Protein AF-A0A532UHA4-F1 (afdb_monomer_lite)

Foldseek 3Di:
DDPVVVVVVVVVVVVVVVPDPDDPVVVVVVVVVVVVVVVVVVVVVVVVVVVVVVVVVPDPPPDPDDDDDDDDDDDDDDDDDDDDDDDDDDDDDDPDDDDDDDDDDDDDDDDDPVVVVVVVVVVVVVVVVVVVVVVVVVVVVVVVVVVVVVVVVVVVVVVVVVVVVVVVVVVVVVVVVVVVVVVVVVVVVVVVVVVVVVVVVVVVVVVVVVVVVVVVVVVVVVVVVVVVVVVVVVVVVVVVPDPPDPPVVVVQWDQDPNFIWGQQPVPRDTDGQVQFDQDPPDPVRTDSHGPVSVVVVVVVVVVVVVVVVD

pLDDT: mean 82.63, std 20.25, range [31.81, 98.69]

Radius of gyration: 74.71 Å; chains: 1; bounding box: 171×64×186 Å

Sequence (310 aa):
MTFGGVMEKVKAILFLLYERPWERWELLTIAAGLFVFLMLLVARRRRKARVRTVYAGHVPEMTTVIGTKLAGPNQSGKRVKKPRKGSPAHARKAQKNRRKWSTAAEQPEGSDDPVGQLQCEIIERDQTKARLEREVAELKVAGEEVRQESSQSKQVEERLKVQGAETTAGKEQLQHELVESKQTEKNLKRKVGELAVANEQLRQEITEIRQAGERFKLKVGELTVANEQLLQKADERRKAGPSGRDTRYEDYYRVADGVEQKLCRKCDEWKVRSEFHKNASCKDGLATWCKLCKTKAARKSRQRRTAAKD

Secondary structure (DSSP, 8-state):
--HHHHHHHHHHHHHHHHSS---HHHHHHHHHHHHHHHHHHHHHHHHHHHHHHHHHT----------------------PPPPP--------------------------S--HHHHHHHHHHHHHHHHHHHHHHHHHHHHHHHHHHHHHHHHHHHHHHHHHHHHHHHHHHHHHHHHHHHHHHHHHHHHHHHHHHHHHHHHHHHHHHHHHHHHHHHHHHHHHHHHHHHHHHHHHHHHHHT-S-SSSGGGGGGEEEETTEEEEEETTTTEEEEGGGEEE-TTSTTSEEEEEHHHHHHHHHHHHHHHHTTT-

Structure (mmCIF, N/CA/C/O backbone):
data_AF-A0A532UHA4-F1
#
_entry.id   AF-A0A532UHA4-F1
#
loop_
_atom_site.group_PDB
_atom_site.id
_atom_site.type_symbol
_atom_site.label_atom_id
_atom_site.label_alt_id
_atom_site.label_comp_id
_atom_site.label_asym_id
_atom_site.label_entity_id
_atom_site.label_seq_id
_atom_site.pdbx_PDB_ins_code
_atom_site.Cartn_x
_atom_site.Cartn_y
_atom_site.Cartn_z
_atom_site.occupancy
_atom_site.B_iso_or_equiv
_atom_site.auth_seq_id
_atom_site.auth_comp_id
_atom_site.auth_asym_id
_atom_site.auth_atom_id
_atom_site.pdbx_PDB_model_num
ATOM 1 N N . MET A 1 1 ? -51.142 -2.628 1.463 1.00 53.28 1 MET A N 1
ATOM 2 C CA . MET A 1 1 ? -49.781 -2.759 0.889 1.00 53.28 1 MET A CA 1
ATOM 3 C C . MET A 1 1 ? -49.005 -3.739 1.746 1.00 53.28 1 MET A C 1
ATOM 5 O O . MET A 1 1 ? -48.843 -3.483 2.931 1.00 53.28 1 MET A O 1
ATOM 9 N N . THR A 1 2 ? -48.618 -4.887 1.198 1.00 81.00 2 THR A N 1
ATOM 10 C CA . THR A 1 2 ? -47.895 -5.918 1.952 1.00 81.00 2 THR A CA 1
ATOM 11 C C . THR A 1 2 ? -46.427 -5.519 2.100 1.00 81.00 2 THR A C 1
ATOM 13 O O . THR A 1 2 ? -45.817 -4.997 1.167 1.00 81.00 2 THR A O 1
ATOM 16 N N . PHE A 1 3 ? -45.854 -5.759 3.280 1.00 77.81 3 PHE A N 1
ATOM 17 C CA . PHE A 1 3 ? -44.456 -5.449 3.604 1.00 77.81 3 PHE A CA 1
ATOM 18 C C . PHE A 1 3 ? -43.471 -6.055 2.583 1.00 77.81 3 PHE A C 1
ATOM 20 O O . PHE A 1 3 ? -42.488 -5.419 2.206 1.00 77.81 3 PHE A O 1
ATOM 27 N N . GLY A 1 4 ? -43.803 -7.234 2.042 1.00 84.75 4 GLY A N 1
ATOM 28 C CA . GLY A 1 4 ? -43.039 -7.887 0.977 1.00 84.75 4 GLY A CA 1
ATOM 29 C C . GLY A 1 4 ? -42.933 -7.061 -0.311 1.00 84.75 4 GLY A C 1
ATOM 30 O O . GLY A 1 4 ? -41.850 -6.958 -0.876 1.00 84.75 4 GLY A O 1
ATOM 31 N N . GLY A 1 5 ? -44.007 -6.385 -0.735 1.00 89.00 5 GLY A N 1
ATOM 32 C CA . GLY A 1 5 ? -43.984 -5.554 -1.946 1.00 89.00 5 GLY A CA 1
ATOM 33 C C . GLY A 1 5 ? -43.146 -4.279 -1.800 1.00 89.00 5 GLY A C 1
ATOM 34 O O . GLY A 1 5 ? -42.622 -3.764 -2.786 1.00 89.00 5 GLY A O 1
ATOM 35 N N . VAL A 1 6 ? -42.989 -3.775 -0.573 1.00 85.12 6 VAL A N 1
ATOM 36 C CA . VAL A 1 6 ? -42.114 -2.628 -0.284 1.00 85.12 6 VAL A CA 1
ATOM 37 C C . VAL A 1 6 ? -40.650 -3.067 -0.286 1.00 85.12 6 VAL A C 1
ATOM 39 O O . VAL A 1 6 ? -39.819 -2.401 -0.897 1.00 85.12 6 VAL A O 1
ATOM 42 N N . MET A 1 7 ? -40.338 -4.216 0.319 1.00 85.19 7 MET A N 1
ATOM 43 C CA . MET A 1 7 ? -38.974 -4.754 0.361 1.00 85.19 7 MET A CA 1
ATOM 44 C C . MET A 1 7 ? -38.435 -5.121 -1.026 1.00 85.19 7 MET A C 1
ATOM 46 O O . MET A 1 7 ? -37.271 -4.850 -1.307 1.00 85.19 7 MET A O 1
ATOM 50 N N . GLU A 1 8 ? -39.269 -5.660 -1.917 1.00 88.81 8 GLU A N 1
ATOM 51 C CA . GLU A 1 8 ? -38.863 -5.960 -3.300 1.00 88.81 8 GLU A CA 1
ATOM 52 C C . GLU A 1 8 ? -38.548 -4.690 -4.105 1.00 88.81 8 GLU A C 1
ATOM 54 O O . GLU A 1 8 ? -37.539 -4.627 -4.806 1.00 88.81 8 GLU A O 1
ATOM 59 N N . LYS A 1 9 ? -39.326 -3.614 -3.926 1.00 90.12 9 LYS A N 1
ATOM 60 C CA . LYS A 1 9 ? -39.016 -2.313 -4.546 1.00 90.12 9 LYS A CA 1
ATOM 61 C C . LYS A 1 9 ? -37.730 -1.699 -3.993 1.00 90.12 9 LYS A C 1
ATOM 63 O O . LYS A 1 9 ? -36.957 -1.119 -4.750 1.00 90.12 9 LYS A O 1
ATOM 68 N N . VAL A 1 10 ? -37.475 -1.848 -2.693 1.00 88.94 10 VAL A N 1
ATOM 69 C CA . VAL A 1 10 ? -36.237 -1.370 -2.059 1.00 88.94 10 VAL A CA 1
ATOM 70 C C . VAL A 1 10 ? -35.022 -2.149 -2.567 1.00 88.94 10 VAL A C 1
ATOM 72 O O . VAL A 1 10 ? -34.007 -1.531 -2.880 1.00 88.94 10 VAL A O 1
ATOM 75 N N . LYS A 1 11 ? -35.126 -3.475 -2.728 1.00 90.31 11 LYS A N 1
ATOM 76 C CA . LYS A 1 11 ? -34.063 -4.290 -3.338 1.00 90.31 11 LYS A CA 1
ATOM 77 C C . LYS A 1 11 ? -33.784 -3.883 -4.783 1.00 90.31 11 LYS A C 1
ATOM 79 O O . LYS A 1 11 ? -32.621 -3.731 -5.136 1.00 90.31 11 LYS A O 1
ATOM 84 N N . ALA A 1 12 ? -34.821 -3.658 -5.592 1.00 89.00 12 ALA A N 1
ATOM 85 C CA . ALA A 1 12 ? -34.658 -3.227 -6.982 1.00 89.00 12 ALA A CA 1
ATOM 86 C C . ALA A 1 12 ? -33.936 -1.870 -7.088 1.00 89.00 12 ALA A C 1
ATOM 88 O O . ALA A 1 12 ? -33.043 -1.700 -7.914 1.00 89.00 12 ALA A O 1
ATOM 89 N N . ILE A 1 13 ? -34.267 -0.922 -6.206 1.00 85.00 13 ILE A N 1
ATOM 90 C CA . ILE A 1 13 ? -33.599 0.386 -6.145 1.00 85.00 13 ILE A CA 1
ATOM 91 C C . ILE A 1 13 ? -32.148 0.246 -5.660 1.00 85.00 13 ILE A C 1
ATOM 93 O O . ILE A 1 13 ? -31.256 0.876 -6.221 1.00 85.00 13 ILE A O 1
ATOM 97 N N . LEU A 1 14 ? -31.889 -0.596 -4.655 1.00 83.75 14 LEU A N 1
ATOM 98 C CA . LEU A 1 14 ? -30.533 -0.870 -4.165 1.00 83.75 14 LEU A CA 1
ATOM 99 C C . LEU A 1 14 ? -29.655 -1.539 -5.227 1.00 83.75 14 LEU A C 1
ATOM 101 O O . LEU A 1 14 ? -28.482 -1.199 -5.335 1.00 83.75 14 LEU A O 1
ATOM 105 N N . PHE A 1 15 ? -30.220 -2.446 -6.024 1.00 87.25 15 PHE A N 1
ATOM 106 C CA . PHE A 1 15 ? -29.506 -3.109 -7.112 1.00 87.25 15 PHE A CA 1
ATOM 107 C C . PHE A 1 15 ? -29.108 -2.110 -8.210 1.00 87.25 15 PHE A C 1
ATOM 109 O O . PHE A 1 15 ? -27.947 -2.062 -8.608 1.00 87.25 15 PHE A O 1
ATOM 116 N N . LEU A 1 16 ? -30.026 -1.217 -8.604 1.00 79.50 16 LEU A N 1
ATOM 117 C CA . LEU A 1 16 ? -29.742 -0.132 -9.555 1.00 79.50 16 LEU A CA 1
ATOM 118 C C . LEU A 1 16 ? -28.700 0.874 -9.038 1.00 79.50 16 LEU A C 1
ATOM 120 O O . LEU A 1 16 ? -27.954 1.455 -9.823 1.00 79.50 16 LEU A O 1
ATOM 124 N N . LEU A 1 17 ? -28.635 1.086 -7.721 1.00 75.88 17 LEU A N 1
ATOM 125 C CA . LEU A 1 17 ? -27.616 1.930 -7.092 1.00 75.88 17 LEU A CA 1
ATOM 126 C C . LEU A 1 17 ? -26.246 1.239 -7.006 1.00 75.88 17 LEU A C 1
ATOM 128 O O . LEU A 1 17 ? -25.241 1.934 -6.887 1.00 75.88 17 LEU A O 1
ATOM 132 N N . TYR A 1 18 ? -26.182 -0.094 -7.057 1.00 78.31 18 TYR A N 1
ATOM 133 C CA . TYR A 1 18 ? -24.935 -0.845 -6.887 1.00 78.31 18 TYR A CA 1
ATOM 134 C C . TYR A 1 18 ? -24.138 -1.004 -8.190 1.00 78.31 18 TYR A C 1
ATOM 136 O O . TYR A 1 18 ? -22.915 -0.912 -8.163 1.00 78.31 18 TYR A O 1
ATOM 144 N N . GLU A 1 19 ? -24.802 -1.183 -9.337 1.00 77.62 19 GLU A N 1
ATOM 145 C CA . GLU A 1 19 ? -24.113 -1.350 -10.633 1.00 77.62 19 GLU A CA 1
ATOM 146 C C . GLU A 1 19 ? -23.629 -0.040 -11.270 1.00 77.62 19 GLU A C 1
ATOM 148 O O . GLU A 1 19 ? -22.892 -0.057 -12.258 1.00 77.62 19 GLU A O 1
ATOM 153 N N . ARG A 1 20 ? -24.009 1.117 -10.721 1.00 77.50 20 ARG A N 1
ATOM 154 C CA . ARG A 1 20 ? -23.587 2.403 -11.274 1.00 77.50 20 ARG A CA 1
ATOM 155 C C . ARG A 1 20 ? -22.154 2.728 -10.825 1.00 77.50 20 ARG A C 1
ATOM 157 O O . ARG A 1 20 ? -21.899 2.753 -9.622 1.00 77.50 20 ARG A O 1
ATOM 164 N N . PRO A 1 21 ? -21.208 3.010 -11.739 1.00 75.44 21 PRO A N 1
ATOM 165 C CA . PRO A 1 21 ? -19.877 3.469 -11.361 1.00 75.44 21 PRO A CA 1
ATOM 166 C C . PRO A 1 21 ? -19.983 4.889 -10.792 1.00 75.44 21 PRO A C 1
ATOM 168 O O . PRO A 1 21 ? -20.111 5.859 -11.534 1.00 75.44 21 PRO A O 1
ATOM 171 N N . TRP A 1 22 ? -19.977 4.997 -9.464 1.00 77.31 22 TRP A N 1
ATOM 172 C CA . TRP A 1 22 ? -20.040 6.275 -8.760 1.00 77.31 22 TRP A CA 1
ATOM 173 C C . TRP A 1 22 ? -18.736 7.046 -8.949 1.00 77.31 22 TRP A C 1
ATOM 175 O O . TRP A 1 22 ? -17.658 6.573 -8.570 1.00 77.31 22 TRP A O 1
ATOM 185 N N . GLU A 1 23 ? -18.820 8.261 -9.484 1.00 85.00 23 GLU A N 1
ATOM 186 C CA . GLU A 1 23 ? -17.677 9.165 -9.445 1.00 85.00 23 GLU A CA 1
ATOM 187 C C . GLU A 1 23 ? -17.397 9.599 -7.998 1.00 85.00 23 GLU A C 1
ATOM 189 O O . GLU A 1 23 ? -18.303 9.739 -7.172 1.00 85.00 23 GLU A O 1
ATOM 194 N N . ARG A 1 24 ? -16.120 9.839 -7.668 1.00 82.94 24 ARG A N 1
ATOM 195 C CA . ARG A 1 24 ? -15.672 10.149 -6.292 1.00 82.94 24 ARG A CA 1
ATOM 196 C C . ARG A 1 24 ? -16.448 11.302 -5.638 1.00 82.94 24 ARG A C 1
ATOM 198 O O . ARG A 1 24 ? -16.613 11.307 -4.420 1.00 82.94 24 ARG A O 1
ATOM 205 N N . TRP A 1 25 ? -16.933 12.258 -6.428 1.00 85.50 25 TRP A N 1
ATOM 206 C CA . TRP A 1 25 ? -17.710 13.399 -5.945 1.00 85.50 25 TRP A CA 1
ATOM 207 C C . TRP A 1 25 ? -19.126 13.018 -5.503 1.00 85.50 25 TRP A C 1
ATOM 209 O O . TRP A 1 25 ? -19.609 13.548 -4.506 1.00 85.50 25 TRP A O 1
ATOM 219 N N . GLU A 1 26 ? -19.774 12.055 -6.159 1.00 87.88 26 GLU A N 1
ATOM 220 C CA . GLU A 1 26 ? -21.125 11.624 -5.787 1.00 87.88 26 GLU A CA 1
ATOM 221 C C . GLU A 1 26 ? -21.124 10.925 -4.418 1.00 87.88 26 GLU A C 1
ATOM 223 O O . GLU A 1 26 ? -21.962 11.225 -3.564 1.00 87.88 26 GLU A O 1
ATOM 228 N N . LEU A 1 27 ? -20.110 10.098 -4.134 1.00 86.44 27 LEU A N 1
ATOM 229 C CA . LEU A 1 27 ? -19.921 9.501 -2.804 1.00 86.44 27 LEU A CA 1
ATOM 230 C C . LEU A 1 27 ? -19.716 10.563 -1.717 1.00 86.44 27 LEU A C 1
ATOM 232 O O . LEU A 1 27 ? -20.267 10.439 -0.621 1.00 86.44 27 LEU A O 1
ATOM 236 N N . LEU A 1 28 ? -18.975 11.633 -2.023 1.00 89.00 28 LEU A N 1
ATOM 237 C CA . LEU A 1 28 ? -18.797 12.759 -1.104 1.00 89.00 28 LEU A CA 1
ATOM 238 C C . LEU A 1 28 ? -20.121 13.489 -0.841 1.00 89.00 28 LEU A C 1
ATOM 240 O O . LEU A 1 28 ? -20.392 13.840 0.308 1.00 89.00 28 LEU A O 1
ATOM 244 N N . THR A 1 29 ? -20.979 13.665 -1.853 1.00 93.12 29 THR A N 1
ATOM 245 C CA . THR A 1 29 ? -22.298 14.296 -1.660 1.00 93.12 29 THR A CA 1
ATOM 246 C C . THR A 1 29 ? -23.238 13.447 -0.805 1.00 93.12 29 THR A C 1
ATOM 248 O O . THR A 1 29 ? -23.898 13.980 0.090 1.00 93.12 29 THR A O 1
ATOM 251 N N . ILE A 1 30 ? -23.248 12.125 -1.001 1.00 89.69 30 ILE A N 1
ATOM 252 C CA . ILE A 1 30 ? -24.050 11.202 -0.187 1.00 89.69 30 ILE A CA 1
ATOM 253 C C . ILE A 1 30 ? -23.549 11.198 1.258 1.00 89.69 30 ILE A C 1
ATOM 255 O O . ILE A 1 30 ? -24.345 11.328 2.191 1.00 89.69 30 ILE A O 1
ATOM 259 N N . ALA A 1 31 ? -22.232 11.109 1.460 1.00 94.06 31 ALA A N 1
ATOM 260 C CA . ALA A 1 31 ? -21.632 11.145 2.789 1.00 94.06 31 ALA A CA 1
ATOM 261 C C . ALA A 1 31 ? -21.931 12.467 3.517 1.00 94.06 31 ALA A C 1
ATOM 263 O O . ALA A 1 31 ? -22.320 12.452 4.687 1.00 94.06 31 ALA A O 1
ATOM 264 N N . ALA A 1 32 ? -21.829 13.605 2.821 1.00 95.56 32 ALA A N 1
ATOM 265 C CA . ALA A 1 32 ? -22.182 14.913 3.366 1.00 95.56 32 ALA A CA 1
ATOM 266 C C . ALA A 1 32 ? -23.672 14.992 3.743 1.00 95.56 32 ALA A C 1
ATOM 268 O O . ALA A 1 32 ? -24.008 15.452 4.837 1.00 95.56 32 ALA A O 1
ATOM 269 N N . GLY A 1 33 ? -24.566 14.482 2.891 1.00 95.81 33 GLY A N 1
ATOM 270 C CA . GLY A 1 33 ? -26.002 14.414 3.170 1.00 95.81 33 GLY A CA 1
ATOM 271 C C . GLY A 1 33 ? -26.329 13.574 4.409 1.00 95.81 33 GLY A C 1
ATOM 272 O O . GLY A 1 33 ? -27.074 14.022 5.286 1.00 95.81 33 GLY A O 1
ATOM 273 N N . LEU A 1 34 ? -25.721 12.390 4.537 1.00 95.69 34 LEU A N 1
ATOM 274 C CA . LEU A 1 34 ? -25.871 11.527 5.715 1.00 95.69 34 LEU A CA 1
ATOM 275 C C . LEU A 1 34 ? -25.339 12.197 6.987 1.00 95.69 34 LEU A C 1
ATOM 277 O O . LEU A 1 34 ? -25.978 12.115 8.038 1.00 95.69 34 LEU A O 1
ATOM 281 N N . PHE A 1 35 ? -24.211 12.903 6.900 1.00 96.44 35 PHE A N 1
ATOM 282 C CA . PHE A 1 35 ? -23.645 13.637 8.029 1.00 96.44 35 PHE A CA 1
ATOM 283 C C . PHE A 1 35 ? -24.577 14.758 8.510 1.00 96.44 35 PHE A C 1
ATOM 285 O O . PHE A 1 35 ? -24.866 14.857 9.706 1.00 96.44 35 PHE A O 1
ATOM 292 N N . VAL A 1 36 ? -25.122 15.560 7.588 1.00 96.81 36 VAL A N 1
ATOM 293 C CA . VAL A 1 36 ? -26.110 16.604 7.910 1.00 96.81 36 VAL A CA 1
ATOM 294 C C . VAL A 1 36 ? -27.365 15.990 8.534 1.00 96.81 36 VAL A C 1
ATOM 296 O O . VAL A 1 36 ? -27.863 16.489 9.546 1.00 96.81 36 VAL A O 1
ATOM 299 N N . PHE A 1 37 ? -27.853 14.871 7.996 1.00 96.25 37 PHE A N 1
ATOM 300 C CA . PHE A 1 37 ? -29.008 14.164 8.547 1.00 96.25 37 PHE A CA 1
ATOM 301 C C . PHE A 1 37 ? -28.761 13.664 9.980 1.00 96.25 37 PHE A C 1
ATOM 303 O O . PHE A 1 37 ? -29.594 13.877 10.865 1.00 96.25 37 PHE A O 1
ATOM 310 N N . LEU A 1 38 ? -27.597 13.066 10.250 1.00 96.56 38 LEU A N 1
ATOM 311 C CA . LEU A 1 38 ? -27.201 12.647 11.597 1.00 96.56 38 LEU A CA 1
ATOM 312 C C . LEU A 1 38 ? -27.106 13.838 12.557 1.00 96.56 38 LEU A C 1
ATOM 314 O O . LEU A 1 38 ? -27.620 13.765 13.676 1.00 96.56 38 LEU A O 1
ATOM 318 N N . MET A 1 39 ? -26.531 14.959 12.116 1.00 95.25 39 MET A N 1
ATOM 319 C CA . MET A 1 39 ? -26.471 16.192 12.907 1.00 95.25 39 MET A CA 1
ATOM 320 C C . MET A 1 39 ? -27.872 16.720 13.244 1.00 95.25 39 MET A C 1
ATOM 322 O O . MET A 1 39 ? -28.126 17.103 14.390 1.00 95.25 39 MET A O 1
ATOM 326 N N . LEU A 1 40 ? -28.821 16.658 12.305 1.00 96.25 40 LEU A N 1
ATOM 327 C CA . LEU A 1 40 ? -30.224 17.003 12.553 1.00 96.25 40 LEU A CA 1
ATOM 328 C C . LEU A 1 40 ? -30.898 16.043 13.542 1.00 96.25 40 LEU A C 1
ATOM 330 O O . LEU A 1 40 ? -31.665 16.492 14.399 1.00 96.25 40 LEU A O 1
ATOM 334 N N . LEU A 1 41 ? -30.611 14.739 13.479 1.00 95.38 41 LEU A N 1
ATOM 335 C CA . LEU A 1 41 ? -31.120 13.764 14.449 1.00 95.38 41 LEU A CA 1
ATOM 336 C C . LEU A 1 41 ? -30.569 14.018 15.854 1.00 95.38 41 LEU A C 1
ATOM 338 O O . LEU A 1 41 ? -31.335 14.004 16.820 1.00 95.38 41 LEU A O 1
ATOM 342 N N . VAL A 1 42 ? -29.272 14.303 15.982 1.00 94.44 42 VAL A N 1
ATOM 343 C CA . VAL A 1 42 ? -28.646 14.667 17.261 1.00 94.44 42 VAL A CA 1
ATOM 344 C C . VAL A 1 42 ? -29.237 15.972 17.790 1.00 94.44 42 VAL A C 1
ATOM 346 O O . VAL A 1 42 ? -29.622 16.035 18.958 1.00 94.44 42 VAL A O 1
ATOM 349 N N . ALA A 1 43 ? -29.397 16.992 16.945 1.00 92.75 43 ALA A N 1
ATOM 350 C CA . ALA A 1 43 ? -30.036 18.250 17.321 1.00 92.75 43 ALA A CA 1
ATOM 351 C C . ALA A 1 43 ? -31.491 18.038 17.772 1.00 92.75 43 ALA A C 1
ATOM 353 O O . ALA A 1 43 ? -31.900 18.577 18.801 1.00 92.75 43 ALA A O 1
ATOM 354 N N . ARG A 1 44 ? -32.268 17.200 17.071 1.00 91.38 44 ARG A N 1
ATOM 355 C CA . ARG A 1 44 ? -33.636 16.823 17.467 1.00 91.38 44 ARG A CA 1
ATOM 356 C C . ARG A 1 44 ? -33.667 16.070 18.796 1.00 91.38 44 ARG A C 1
ATOM 358 O O . ARG A 1 44 ? -34.509 16.381 19.637 1.00 91.38 44 ARG A O 1
ATOM 365 N N . ARG A 1 45 ? -32.747 15.126 19.023 1.00 90.38 45 ARG A N 1
ATOM 366 C CA . ARG A 1 45 ? -32.619 14.412 20.307 1.00 90.38 45 ARG A CA 1
ATOM 367 C C . ARG A 1 45 ? -32.267 15.374 21.441 1.00 90.38 45 ARG A C 1
ATOM 369 O O . ARG A 1 45 ? -32.913 15.332 22.484 1.00 90.38 45 ARG A O 1
ATOM 376 N N . ARG A 1 46 ? -31.328 16.297 21.214 1.00 88.75 46 ARG A N 1
ATOM 377 C CA . ARG A 1 46 ? -30.957 17.346 22.179 1.00 88.75 46 ARG A CA 1
ATOM 378 C C . ARG A 1 46 ? -32.123 18.289 22.484 1.00 88.75 46 ARG A C 1
ATOM 380 O O . ARG A 1 46 ? -32.341 18.605 23.648 1.00 88.75 46 ARG A O 1
ATOM 387 N N . ARG A 1 47 ? -32.911 18.694 21.478 1.00 86.75 47 ARG A N 1
ATOM 388 C CA . ARG A 1 47 ? -34.132 19.495 21.687 1.00 86.75 47 ARG A CA 1
ATOM 389 C C . ARG A 1 47 ? -35.165 18.736 22.525 1.00 86.75 47 ARG A C 1
ATOM 391 O O . ARG A 1 47 ? -35.666 19.298 23.489 1.00 86.75 47 ARG A O 1
ATOM 398 N N . LYS A 1 48 ? -35.421 17.452 22.238 1.00 80.88 48 LYS A N 1
ATOM 399 C CA . LYS A 1 48 ? -36.330 16.621 23.054 1.00 80.88 48 LYS A CA 1
ATOM 400 C C . LYS A 1 48 ? -35.842 16.449 24.499 1.00 80.88 48 LYS A C 1
ATOM 402 O O . LYS A 1 48 ? -36.661 16.472 25.410 1.00 80.88 48 LYS A O 1
ATOM 407 N N . ALA A 1 49 ? -34.533 16.309 24.716 1.00 78.19 49 ALA A N 1
ATOM 408 C CA . ALA A 1 49 ? -33.959 16.232 26.059 1.00 78.19 49 ALA A CA 1
ATOM 409 C C . ALA A 1 49 ? -34.142 17.548 26.834 1.00 78.19 49 ALA A C 1
ATOM 411 O O . ALA A 1 49 ? -34.628 17.512 27.956 1.00 78.19 49 ALA A O 1
ATOM 412 N N . ARG A 1 50 ? -33.862 18.703 26.209 1.00 73.75 50 ARG A N 1
ATOM 413 C CA . ARG A 1 50 ? -34.083 20.021 26.833 1.00 73.75 50 ARG A CA 1
ATOM 414 C C . ARG A 1 50 ? -35.547 20.270 27.181 1.00 73.75 50 ARG A C 1
ATOM 416 O O . ARG A 1 50 ? -35.827 20.783 28.253 1.00 73.75 50 ARG A O 1
ATOM 423 N N . VAL A 1 51 ? -36.476 19.866 26.314 1.00 73.06 51 VAL A N 1
ATOM 424 C CA . VAL A 1 51 ? -37.915 19.955 26.603 1.00 73.06 51 VAL A CA 1
ATOM 425 C C . VAL A 1 51 ? -38.268 19.120 27.839 1.00 73.06 51 VAL A C 1
ATOM 427 O O . VAL A 1 51 ? -38.939 19.622 28.732 1.00 73.06 51 VAL A O 1
ATOM 430 N N . ARG A 1 52 ? -37.743 17.894 27.970 1.00 68.25 52 ARG A N 1
ATOM 431 C CA . ARG A 1 52 ? -37.951 17.076 29.181 1.00 68.25 52 ARG A CA 1
ATOM 432 C C . ARG A 1 52 ? -37.363 17.711 30.444 1.00 68.25 52 ARG A C 1
ATOM 434 O O . ARG A 1 52 ? -37.980 17.604 31.494 1.00 68.25 52 ARG A O 1
ATOM 441 N N . THR A 1 53 ? -36.225 18.398 30.352 1.00 66.62 53 THR A N 1
ATOM 442 C CA . THR A 1 53 ? -35.635 19.116 31.496 1.00 66.62 53 THR A CA 1
ATOM 443 C C . THR A 1 53 ? -36.474 20.326 31.916 1.00 66.62 53 THR A C 1
ATOM 445 O O . THR A 1 53 ? -36.615 20.575 33.106 1.00 66.62 53 THR A O 1
ATOM 448 N N . VAL A 1 54 ? -37.079 21.044 30.964 1.00 66.50 54 VAL A N 1
ATOM 449 C CA . VAL A 1 54 ? -37.940 22.205 31.258 1.00 66.50 54 VAL A CA 1
ATOM 450 C C . VAL A 1 54 ? -39.277 21.779 31.882 1.00 66.50 54 VAL A C 1
ATOM 452 O O . VAL A 1 54 ? -39.747 22.442 32.798 1.00 66.50 54 VAL A O 1
ATOM 455 N N . TYR A 1 55 ? -39.852 20.640 31.480 1.00 56.97 55 TYR A N 1
ATOM 456 C CA . TYR A 1 55 ? -41.075 20.109 32.109 1.00 56.97 55 TYR A CA 1
ATOM 457 C C . TYR A 1 55 ? -40.834 19.378 33.445 1.00 56.97 55 TYR A C 1
ATOM 459 O O . TYR A 1 55 ? -41.767 19.234 34.226 1.00 56.97 55 TYR A O 1
ATOM 467 N N . ALA A 1 56 ? -39.602 18.953 33.749 1.00 56.84 56 ALA A N 1
ATOM 468 C CA . ALA A 1 56 ? -39.253 18.373 35.053 1.00 56.84 56 ALA A CA 1
ATOM 469 C C . ALA A 1 56 ? -39.051 19.429 36.161 1.00 56.84 56 ALA A C 1
ATOM 471 O O . ALA A 1 56 ? -39.055 19.085 37.337 1.00 56.84 56 ALA A O 1
ATOM 472 N N . GLY A 1 57 ? -38.901 20.710 35.801 1.00 54.75 57 GLY A N 1
ATOM 473 C CA . GLY A 1 57 ? -38.729 21.826 36.742 1.00 54.75 57 GLY A CA 1
ATOM 474 C C . GLY A 1 57 ? -40.031 22.447 37.265 1.00 54.75 57 GLY A C 1
ATOM 475 O O . GLY A 1 57 ? -39.987 23.518 37.862 1.00 54.75 57 GLY A O 1
ATOM 476 N N . HIS A 1 58 ? -41.188 21.830 37.010 1.00 53.25 58 HIS A N 1
ATOM 477 C CA . HIS A 1 58 ? -42.505 22.291 37.478 1.00 53.25 58 HIS A CA 1
ATOM 478 C C . HIS A 1 58 ? -43.277 21.176 38.200 1.00 53.25 58 HIS A C 1
ATOM 480 O O . HIS A 1 58 ? -44.481 21.016 38.021 1.00 53.25 58 HIS A O 1
ATOM 486 N N . VAL A 1 59 ? -42.588 20.397 39.036 1.00 49.22 59 VAL A N 1
ATOM 487 C CA . VAL A 1 59 ? -43.260 19.647 40.104 1.00 49.22 59 VAL A CA 1
ATOM 488 C C . VAL A 1 59 ? -43.232 20.546 41.342 1.00 49.22 59 VAL A C 1
ATOM 490 O O . VAL A 1 59 ? -42.143 20.789 41.861 1.00 49.22 59 VAL A O 1
ATOM 493 N N . PRO A 1 60 ? -44.375 21.100 41.790 1.00 49.78 60 PRO A N 1
ATOM 494 C CA . PRO A 1 60 ? -44.428 21.855 43.033 1.00 49.78 60 PRO A CA 1
ATOM 495 C C . PRO A 1 60 ? -44.022 20.925 44.175 1.00 49.78 60 PRO A C 1
ATOM 497 O O . PRO A 1 60 ? -44.567 19.827 44.296 1.00 49.78 60 PRO A O 1
ATOM 500 N N . GLU A 1 61 ? -43.066 21.359 44.993 1.00 48.62 61 GLU A N 1
ATOM 501 C CA . GLU A 1 61 ? -42.733 20.728 46.268 1.00 48.62 61 GLU A CA 1
ATOM 502 C C . GLU A 1 61 ? -43.997 20.659 47.138 1.00 48.62 61 GLU A C 1
ATOM 504 O O . GLU A 1 61 ? -44.341 21.602 47.848 1.00 48.62 61 GLU A O 1
ATOM 509 N N . MET A 1 62 ? -44.714 19.535 47.087 1.00 43.03 62 MET A N 1
ATOM 510 C CA . MET A 1 62 ? -45.637 19.178 48.154 1.00 43.03 62 MET A CA 1
ATOM 511 C C . MET A 1 62 ? -44.813 18.625 49.308 1.00 43.03 62 MET A C 1
ATOM 513 O O . MET A 1 62 ? -44.377 17.474 49.320 1.00 43.03 62 MET A O 1
ATOM 517 N N . THR A 1 63 ? -44.594 19.510 50.271 1.00 47.44 63 THR A N 1
ATOM 518 C CA . THR A 1 63 ? -44.092 19.240 51.610 1.00 47.44 63 THR A CA 1
ATOM 519 C C . THR A 1 63 ? -44.898 18.120 52.262 1.00 47.44 63 THR A C 1
ATOM 521 O O . THR A 1 63 ? -45.983 18.323 52.803 1.00 47.44 63 THR A O 1
ATOM 524 N N . THR A 1 64 ? -44.349 16.908 52.256 1.00 44.78 64 THR A N 1
ATOM 525 C CA . THR A 1 64 ? -44.834 15.840 53.130 1.00 44.78 64 THR A CA 1
ATOM 526 C C . THR A 1 64 ? -44.229 16.059 54.512 1.00 44.78 64 THR A C 1
ATOM 528 O O . THR A 1 64 ? -43.139 15.604 54.850 1.00 44.78 64 THR A O 1
ATOM 531 N N . VAL A 1 65 ? -44.955 16.852 55.294 1.00 53.22 65 VAL A N 1
ATOM 532 C CA . VAL A 1 65 ? -44.935 16.837 56.755 1.00 53.22 65 VAL A CA 1
ATOM 533 C C . VAL A 1 65 ? -45.310 15.424 57.210 1.00 53.22 65 VAL A C 1
ATOM 535 O O . VAL A 1 65 ? -46.361 14.948 56.809 1.00 53.22 65 VAL A O 1
ATOM 538 N N . ILE A 1 66 ? -44.430 14.783 57.986 1.00 43.34 66 ILE A N 1
ATOM 539 C CA . ILE A 1 66 ? -44.578 13.678 58.969 1.00 43.34 66 ILE A CA 1
ATOM 540 C C . ILE A 1 66 ? -43.127 13.167 59.113 1.00 43.34 66 ILE A C 1
ATOM 542 O O . ILE A 1 66 ? -42.598 12.512 58.229 1.00 43.34 66 ILE A O 1
ATOM 546 N N . GLY A 1 67 ? -42.316 13.606 60.073 1.00 45.75 67 GLY A N 1
ATOM 547 C CA . GLY A 1 67 ? -42.559 13.526 61.505 1.00 45.75 67 GLY A CA 1
ATOM 548 C C . GLY A 1 67 ? -41.888 12.259 62.040 1.00 45.75 67 GLY A C 1
ATOM 549 O O . GLY A 1 67 ? -42.465 11.194 61.922 1.00 45.75 67 GLY A O 1
ATOM 550 N N . THR A 1 68 ? -40.663 12.371 62.566 1.00 43.47 68 THR A N 1
ATOM 551 C CA . THR A 1 68 ? -40.328 12.087 63.979 1.00 43.47 68 THR A CA 1
ATOM 552 C C . THR A 1 68 ? -38.820 12.202 64.203 1.00 43.47 68 THR A C 1
ATOM 554 O O . THR A 1 68 ? -38.025 11.407 63.709 1.00 43.47 68 THR A O 1
ATOM 557 N N . LYS A 1 69 ? -38.444 13.199 65.011 1.00 50.47 69 LYS A N 1
ATOM 558 C CA . LYS A 1 69 ? -37.230 13.190 65.830 1.00 50.47 69 LYS A CA 1
ATOM 559 C C . LYS A 1 69 ? -37.318 12.021 66.812 1.00 50.47 69 LYS A C 1
ATOM 561 O O . LYS A 1 69 ? -38.271 11.985 67.583 1.00 50.47 69 LYS A O 1
ATOM 566 N N . LEU A 1 70 ? -36.292 11.179 66.887 1.00 49.66 70 LEU A N 1
ATOM 567 C CA . LEU A 1 70 ? -35.954 10.476 68.124 1.00 49.66 70 LEU A CA 1
ATOM 568 C C . LEU A 1 70 ? -34.449 10.587 68.363 1.00 49.66 70 LEU A C 1
ATOM 570 O O . LEU A 1 70 ? -33.625 10.133 67.574 1.00 49.66 70 LEU A O 1
ATOM 574 N N . ALA A 1 71 ? -34.129 11.280 69.450 1.00 44.31 71 ALA A N 1
ATOM 575 C CA . ALA A 1 71 ? -32.802 11.502 69.981 1.00 44.31 71 ALA A CA 1
ATOM 576 C C . ALA A 1 71 ? -32.522 10.502 71.117 1.00 44.31 71 ALA A C 1
ATOM 578 O O . ALA A 1 71 ? -33.327 10.411 72.038 1.00 44.31 71 ALA A O 1
ATOM 579 N N . GLY A 1 72 ? -31.349 9.853 71.060 1.00 41.53 72 GLY A N 1
ATOM 580 C CA . GLY A 1 72 ? -30.559 9.290 72.176 1.00 41.53 72 GLY A CA 1
ATOM 581 C C . GLY A 1 72 ? -31.151 8.131 73.008 1.00 41.53 72 GLY A C 1
ATOM 582 O O . GLY A 1 72 ? -32.306 7.769 72.812 1.00 41.53 72 GLY A O 1
ATOM 583 N N . PRO A 1 73 ? -30.404 7.569 73.993 1.00 54.56 73 PRO A N 1
ATOM 584 C CA . PRO A 1 73 ? -28.995 7.805 74.341 1.00 54.56 73 PRO A CA 1
ATOM 585 C C . PRO A 1 73 ? -28.148 6.524 74.592 1.00 54.56 73 PRO A C 1
ATOM 587 O O . PRO A 1 73 ? -28.642 5.404 74.689 1.00 54.56 73 PRO A O 1
ATOM 590 N N . ASN A 1 74 ? -26.840 6.742 74.779 1.00 52.81 74 ASN A N 1
ATOM 591 C CA . ASN A 1 74 ? -25.912 5.868 75.509 1.00 52.81 74 ASN A CA 1
ATOM 592 C C . ASN A 1 74 ? -26.509 5.400 76.851 1.00 52.81 74 ASN A C 1
ATOM 594 O O . ASN A 1 74 ? -26.865 6.242 77.676 1.00 52.81 74 ASN A O 1
ATOM 598 N N . GLN A 1 75 ? -26.487 4.092 77.127 1.00 48.12 75 GLN A N 1
ATOM 599 C CA . GLN A 1 75 ? -26.543 3.562 78.492 1.00 48.12 75 GLN A CA 1
ATOM 600 C C . GLN A 1 75 ? -25.683 2.303 78.644 1.00 48.12 75 GLN A C 1
ATOM 602 O O . GLN A 1 75 ? -25.874 1.268 78.012 1.00 48.12 75 GLN A O 1
ATOM 607 N N . SER A 1 76 ? -24.707 2.456 79.527 1.00 49.31 76 SER A N 1
ATOM 608 C CA . SER A 1 76 ? -23.964 1.431 80.235 1.00 49.31 76 SER A CA 1
ATOM 609 C C . SER A 1 76 ? -24.892 0.522 81.049 1.00 49.31 76 SER A C 1
ATOM 611 O O . SER A 1 76 ? -25.918 0.968 81.558 1.00 49.31 76 SER A O 1
ATOM 613 N N . GLY A 1 77 ? -24.491 -0.732 81.288 1.00 40.16 77 GLY A N 1
ATOM 614 C CA . GLY A 1 77 ? -25.043 -1.467 82.428 1.00 40.16 77 GLY A CA 1
ATOM 615 C C . GLY A 1 77 ? -25.068 -2.989 82.346 1.00 40.16 77 GLY A C 1
ATOM 616 O O . GLY A 1 77 ? -25.963 -3.577 81.761 1.00 40.16 77 GLY A O 1
ATOM 617 N N . LYS A 1 78 ? -24.177 -3.596 83.137 1.00 44.59 78 LYS A N 1
ATOM 618 C CA . LYS A 1 78 ? -24.441 -4.780 83.977 1.00 44.59 78 LYS A CA 1
ATOM 619 C C . LYS A 1 78 ? -24.633 -6.131 83.266 1.00 44.59 78 LYS A C 1
ATOM 621 O O . LYS A 1 78 ? -25.736 -6.591 82.996 1.00 44.59 78 LYS A O 1
ATOM 626 N N . ARG A 1 79 ? -23.522 -6.879 83.202 1.00 42.44 79 ARG A N 1
ATOM 627 C CA . ARG A 1 79 ? -23.513 -8.349 83.322 1.00 42.44 79 ARG A CA 1
ATOM 628 C C . ARG A 1 79 ? -24.267 -8.758 84.595 1.00 42.44 79 ARG A C 1
ATOM 630 O O . ARG A 1 79 ? -23.742 -8.637 85.702 1.00 42.44 79 ARG A O 1
ATOM 637 N N . VAL A 1 80 ? -25.490 -9.246 84.427 1.00 46.00 80 VAL A N 1
ATOM 638 C CA . VAL A 1 80 ? -26.272 -9.903 85.478 1.00 46.00 80 VAL A CA 1
ATOM 639 C C . VAL A 1 80 ? -25.708 -11.305 85.719 1.00 46.00 80 VAL A C 1
ATOM 641 O O . VAL A 1 80 ? -25.386 -12.052 84.795 1.00 46.00 80 VAL A O 1
ATOM 644 N N . LYS A 1 81 ? -25.530 -11.620 87.002 1.00 46.78 81 LYS A N 1
ATOM 645 C CA . LYS A 1 81 ? -25.029 -12.889 87.532 1.00 46.78 81 LYS A CA 1
ATOM 646 C C . LYS A 1 81 ? -25.997 -14.036 87.212 1.00 46.78 81 LYS A C 1
ATOM 648 O O . LYS A 1 81 ? -27.210 -13.881 87.304 1.00 46.78 81 LYS A O 1
ATOM 653 N N . LYS A 1 82 ? -25.427 -15.206 86.910 1.00 49.91 82 LYS A N 1
ATOM 654 C CA . LYS A 1 82 ? -26.114 -16.505 86.817 1.00 49.91 82 LYS A CA 1
ATOM 655 C C . LYS A 1 82 ? -26.944 -16.784 88.086 1.00 49.91 82 LYS A C 1
ATOM 657 O O . LYS A 1 82 ? -26.369 -16.690 89.174 1.00 49.91 82 LYS A O 1
ATOM 662 N N . PRO A 1 83 ? -28.206 -17.236 87.991 1.00 45.75 83 PRO A N 1
ATOM 663 C CA . PRO A 1 83 ? -28.840 -17.968 89.074 1.00 45.75 83 PRO A CA 1
ATOM 664 C C . PRO A 1 83 ? -28.384 -19.433 89.057 1.00 45.75 83 PRO A C 1
ATOM 666 O O . PRO A 1 83 ? -28.139 -20.040 88.013 1.00 45.75 83 PRO A O 1
ATOM 669 N N . ARG A 1 84 ? -28.230 -19.963 90.268 1.00 40.06 84 ARG A N 1
ATOM 670 C CA . ARG A 1 84 ? -27.821 -21.322 90.612 1.00 40.06 84 ARG A CA 1
ATOM 671 C C . ARG A 1 84 ? -28.734 -22.383 89.991 1.00 40.06 84 ARG A C 1
ATOM 673 O O . ARG A 1 84 ? -29.952 -22.245 89.985 1.00 40.06 84 ARG A O 1
ATOM 680 N N . LYS A 1 85 ? -28.107 -23.493 89.592 1.00 42.84 85 LYS A N 1
ATOM 681 C CA . LYS A 1 85 ? -28.731 -24.812 89.449 1.00 42.84 85 LYS A CA 1
ATOM 682 C C . LYS A 1 85 ? -29.379 -25.199 90.784 1.00 42.84 85 LYS A C 1
ATOM 684 O O . LYS A 1 85 ? -28.670 -25.369 91.772 1.00 42.84 85 LYS A O 1
ATOM 689 N N . GLY A 1 86 ? -30.700 -25.330 90.788 1.00 38.84 86 GLY A N 1
ATOM 690 C CA . GLY A 1 86 ? -31.471 -26.051 91.795 1.00 38.84 86 GLY A CA 1
ATOM 691 C C . GLY A 1 86 ? -32.164 -27.226 91.112 1.00 38.84 86 GLY A C 1
ATOM 692 O O . GLY A 1 86 ? -32.749 -27.058 90.045 1.00 38.84 86 GLY A O 1
ATOM 693 N N . SER A 1 87 ? -32.007 -28.413 91.690 1.00 46.03 87 SER A N 1
ATOM 694 C CA . SER A 1 87 ? -32.566 -29.697 91.259 1.00 46.03 87 SER A CA 1
ATOM 695 C C . SER A 1 87 ? -34.066 -29.671 90.951 1.00 46.03 87 SER A C 1
ATOM 697 O O . SER A 1 87 ? -34.818 -29.033 91.684 1.00 46.03 87 SER A O 1
ATOM 699 N N . PRO A 1 88 ? -34.535 -30.527 90.029 1.00 41.66 88 PRO A N 1
ATOM 700 C CA . PRO A 1 88 ? -35.863 -31.105 90.106 1.00 41.66 88 PRO A CA 1
ATOM 701 C C . PRO A 1 88 ? -35.736 -32.585 90.485 1.00 41.66 88 PRO A C 1
ATOM 703 O O . PRO A 1 88 ? -35.408 -33.435 89.659 1.00 41.66 88 PRO A O 1
ATOM 706 N N . ALA A 1 89 ? -35.992 -32.886 91.755 1.00 39.19 89 ALA A N 1
ATOM 707 C CA . ALA A 1 89 ? -36.271 -34.238 92.207 1.00 39.19 89 ALA A CA 1
ATOM 708 C C . ALA A 1 89 ? -37.776 -34.354 92.489 1.00 39.19 89 ALA A C 1
ATOM 710 O O . ALA A 1 89 ? -38.353 -33.499 93.151 1.00 39.19 89 ALA A O 1
ATOM 711 N N . HIS A 1 90 ? -38.355 -35.451 92.002 1.00 43.06 90 HIS A N 1
ATOM 712 C CA . HIS A 1 90 ? -39.629 -36.046 92.413 1.00 43.06 90 HIS A CA 1
ATOM 713 C C . HIS A 1 90 ? -40.940 -35.320 92.068 1.00 43.06 90 HIS A C 1
ATOM 715 O O . HIS A 1 90 ? -41.434 -34.474 92.800 1.00 43.06 90 HIS A O 1
ATOM 721 N N . ALA A 1 91 ? -41.613 -35.831 91.033 1.00 39.78 91 ALA A N 1
ATOM 722 C CA . ALA A 1 91 ? -43.071 -35.799 90.939 1.00 39.78 91 ALA A CA 1
ATOM 723 C C . ALA A 1 91 ? -43.580 -37.072 90.241 1.00 39.78 91 ALA A C 1
ATOM 725 O O . ALA A 1 91 ? -43.878 -37.079 89.050 1.00 39.78 91 ALA A O 1
ATOM 726 N N . ARG A 1 92 ? -43.662 -38.182 90.983 1.00 44.59 92 ARG A N 1
ATOM 727 C CA . ARG A 1 92 ? -44.531 -39.318 90.644 1.00 44.59 92 ARG A CA 1
ATOM 728 C C . ARG A 1 92 ? -44.982 -40.008 91.932 1.00 44.59 92 ARG A C 1
ATOM 730 O O . ARG A 1 92 ? -44.147 -40.428 92.722 1.00 44.59 92 ARG A O 1
ATOM 737 N N . LYS A 1 93 ? -46.305 -40.185 92.030 1.00 44.00 93 LYS A N 1
ATOM 738 C CA . LYS A 1 93 ? -47.088 -40.984 92.995 1.00 44.00 93 LYS A CA 1
ATOM 739 C C . LYS A 1 93 ? -47.420 -40.329 94.343 1.00 44.00 93 LYS A C 1
ATOM 741 O O . LYS A 1 93 ? -46.688 -40.471 95.309 1.00 44.00 93 LYS A O 1
ATOM 746 N N . ALA A 1 94 ? -48.630 -39.771 94.421 1.00 37.47 94 ALA A N 1
ATOM 747 C CA . ALA A 1 94 ? -49.468 -39.806 95.623 1.00 37.47 94 ALA A CA 1
ATOM 748 C C . ALA A 1 94 ? -50.947 -39.619 95.227 1.00 37.47 94 ALA A C 1
ATOM 750 O O . ALA A 1 94 ? -51.526 -38.551 95.375 1.00 37.47 94 ALA A O 1
ATOM 751 N N . GLN A 1 95 ? -51.554 -40.673 94.673 1.00 46.38 95 GLN A N 1
ATOM 752 C CA . GLN A 1 95 ? -53.003 -40.784 94.491 1.00 46.38 95 GLN A CA 1
ATOM 753 C C . GLN A 1 95 ? -53.533 -41.759 95.546 1.00 46.38 95 GLN A C 1
ATOM 755 O O . GLN A 1 95 ? -53.543 -42.967 95.324 1.00 46.38 95 GLN A O 1
ATOM 760 N N . LYS A 1 96 ? -53.927 -41.242 96.713 1.00 45.12 96 LYS A N 1
ATOM 761 C CA . LYS A 1 96 ? -54.922 -41.854 97.609 1.00 45.12 96 LYS A CA 1
ATOM 762 C C . LYS A 1 96 ? -55.222 -40.909 98.776 1.00 45.12 96 LYS A C 1
ATOM 764 O O . LYS A 1 96 ? -54.310 -40.352 99.366 1.00 45.12 96 LYS A O 1
ATOM 769 N N . ASN A 1 97 ? -56.506 -40.833 99.120 1.00 42.50 97 ASN A N 1
ATOM 770 C CA . ASN A 1 97 ? -57.107 -40.201 100.300 1.00 42.50 97 ASN A CA 1
ATOM 771 C C . ASN A 1 97 ? -57.233 -38.671 100.336 1.00 42.50 97 ASN A C 1
ATOM 773 O O . ASN A 1 97 ? -56.421 -37.978 100.934 1.00 42.50 97 ASN A O 1
ATOM 777 N N . ARG A 1 98 ? -58.401 -38.190 99.888 1.00 34.72 98 ARG A N 1
ATOM 778 C CA . ARG A 1 98 ? -59.317 -37.407 100.742 1.00 34.72 98 ARG A CA 1
ATOM 779 C C . ARG A 1 98 ? -60.753 -37.496 100.201 1.00 34.72 98 ARG A C 1
ATOM 781 O O . ARG A 1 98 ? -61.206 -36.674 99.420 1.00 34.72 98 ARG A O 1
ATOM 788 N N . ARG A 1 99 ? -61.454 -38.562 100.609 1.00 46.09 99 ARG A N 1
ATOM 789 C CA . ARG A 1 99 ? -62.906 -38.523 100.859 1.00 46.09 99 ARG A CA 1
ATOM 790 C C . ARG A 1 99 ? -63.096 -37.943 102.267 1.00 46.09 99 ARG A C 1
ATOM 792 O O . ARG A 1 99 ? -62.246 -38.202 103.118 1.00 46.09 99 ARG A O 1
ATOM 799 N N . LYS A 1 100 ? -64.217 -37.251 102.500 1.00 47.81 100 LYS A N 1
ATOM 800 C CA . LYS A 1 100 ? -64.490 -36.261 103.567 1.00 47.81 100 LYS A CA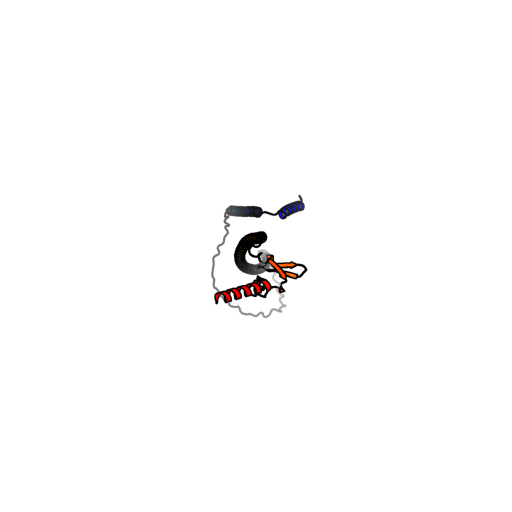 1
ATOM 801 C C . LYS A 1 100 ? -63.857 -34.929 103.159 1.00 47.81 100 LYS A C 1
ATOM 803 O O . LYS A 1 100 ? -62.645 -34.796 103.223 1.00 47.81 100 LYS A O 1
ATOM 808 N N . TRP A 1 101 ? -64.612 -33.940 102.700 1.00 31.81 101 TRP A N 1
ATOM 809 C CA . TRP A 1 101 ? -65.712 -33.318 103.434 1.00 31.81 101 TRP A CA 1
ATOM 810 C C . TRP A 1 101 ? -66.999 -33.227 102.607 1.00 31.81 101 TRP A C 1
ATOM 812 O O . TRP A 1 101 ? -66.983 -32.868 101.436 1.00 31.81 101 TRP A O 1
ATOM 822 N N . SER A 1 102 ? -68.110 -33.558 103.250 1.00 38.53 102 SER A N 1
ATOM 823 C CA . SER A 1 102 ? -69.468 -33.376 102.749 1.00 38.53 102 SER A CA 1
ATOM 824 C C . SER A 1 102 ? -70.342 -33.050 103.949 1.00 38.53 102 SER A C 1
ATOM 826 O O . SER A 1 102 ? -71.027 -33.931 104.460 1.00 38.53 102 SER A O 1
ATOM 828 N N . THR A 1 103 ? -70.243 -31.831 104.475 1.00 39.59 103 THR A N 1
ATOM 829 C CA . THR A 1 103 ? -71.275 -31.255 105.348 1.00 39.59 103 THR A CA 1
ATOM 830 C C . THR A 1 103 ? -71.017 -29.764 105.504 1.00 39.59 103 THR A C 1
ATOM 832 O O . THR A 1 103 ? -70.045 -29.383 106.144 1.00 39.59 103 THR A O 1
ATOM 835 N N . ALA A 1 104 ? -71.858 -28.958 104.866 1.00 33.06 104 ALA A N 1
ATOM 836 C CA . ALA A 1 104 ? -72.356 -27.666 105.337 1.00 33.06 104 ALA A CA 1
ATOM 837 C C . ALA A 1 104 ? -73.095 -27.049 104.149 1.00 33.06 104 ALA A C 1
ATOM 839 O O . ALA A 1 104 ? -72.521 -26.363 103.307 1.00 33.06 104 ALA A O 1
ATOM 840 N N . ALA A 1 105 ? -74.361 -27.442 104.042 1.00 43.59 105 ALA A N 1
ATOM 841 C CA . ALA A 1 105 ? -75.360 -26.667 103.344 1.00 43.59 105 ALA A CA 1
ATOM 842 C C . ALA A 1 105 ? -75.551 -25.377 104.138 1.00 43.59 105 ALA A C 1
ATOM 844 O O . ALA A 1 105 ? -75.867 -25.454 105.318 1.00 43.59 105 ALA A O 1
ATOM 845 N N . GLU A 1 106 ? -75.354 -24.242 103.488 1.00 37.47 106 GLU A N 1
ATOM 846 C CA . GLU A 1 106 ? -75.956 -22.969 103.862 1.00 37.47 106 GLU A CA 1
ATOM 847 C C . GLU A 1 106 ? -75.902 -22.087 102.614 1.00 37.47 106 GLU A C 1
ATOM 849 O O . GLU A 1 106 ? -74.833 -21.734 102.114 1.00 37.47 106 GLU A O 1
ATOM 854 N N . GLN A 1 107 ? -77.082 -21.835 102.046 1.00 45.94 107 GLN A N 1
ATOM 855 C CA . GLN A 1 107 ? -77.278 -20.762 101.084 1.00 45.94 107 GLN A CA 1
ATOM 856 C C . GLN A 1 107 ? -77.050 -19.421 101.787 1.00 45.94 107 GLN A C 1
ATOM 858 O O . GLN A 1 107 ? -77.521 -19.232 102.909 1.00 45.94 107 GLN A O 1
ATOM 863 N N . PRO A 1 108 ? -76.488 -18.449 101.063 1.00 41.97 108 PRO A N 1
ATOM 864 C CA . PRO A 1 108 ? -77.012 -17.101 101.090 1.00 41.97 108 PRO A CA 1
ATOM 865 C C . PRO A 1 108 ? -77.500 -16.752 99.682 1.00 41.97 108 PRO A C 1
ATOM 867 O O . PRO A 1 108 ? -76.719 -16.533 98.758 1.00 41.97 108 PRO A O 1
ATOM 870 N N . GLU A 1 109 ? -78.819 -16.724 99.521 1.00 47.81 109 GLU A N 1
ATOM 871 C CA . GLU A 1 109 ? -79.446 -15.925 98.476 1.00 47.81 109 GLU A CA 1
ATOM 872 C C . GLU A 1 109 ? -79.176 -14.448 98.795 1.00 47.81 109 GLU A C 1
ATOM 874 O O . GLU A 1 109 ? -79.417 -14.000 99.917 1.00 47.81 109 GLU A O 1
ATOM 879 N N . GLY A 1 110 ? -78.650 -13.702 97.821 1.00 53.12 110 GLY A N 1
ATOM 880 C CA . GLY A 1 110 ? -78.482 -12.249 97.928 1.00 53.12 110 GLY A CA 1
ATOM 881 C C . GLY A 1 110 ? -77.045 -11.726 97.982 1.00 53.12 110 GLY A C 1
ATOM 882 O O . GLY A 1 110 ? -76.816 -10.676 98.574 1.00 53.12 110 GLY A O 1
ATOM 883 N N . SER A 1 111 ? -76.081 -12.407 97.363 1.00 43.72 111 SER A N 1
ATOM 884 C CA . SER A 1 111 ? -74.749 -11.848 97.103 1.00 43.72 111 SER A CA 1
ATOM 885 C C . SER A 1 111 ? -74.484 -11.854 95.607 1.00 43.72 111 SER A C 1
ATOM 887 O O . SER A 1 111 ? -74.693 -12.894 94.982 1.00 43.72 111 SER A O 1
ATOM 889 N N . ASP A 1 112 ? -74.035 -10.721 95.063 1.00 56.88 112 ASP A N 1
ATOM 890 C CA . ASP A 1 112 ? -73.442 -10.590 93.728 1.00 56.88 112 ASP A CA 1
ATOM 891 C C . ASP A 1 112 ? -72.760 -11.897 93.313 1.00 56.88 112 ASP A C 1
ATOM 893 O O . ASP A 1 112 ? -71.791 -12.270 93.966 1.00 56.88 112 ASP A O 1
ATOM 897 N N . ASP A 1 113 ? -73.311 -12.618 92.319 1.00 65.50 113 ASP A N 1
ATOM 898 C CA . ASP A 1 113 ? -72.876 -13.969 91.928 1.00 65.50 113 ASP A CA 1
ATOM 899 C C . ASP A 1 113 ? -71.394 -13.940 91.517 1.00 65.50 113 ASP A C 1
ATOM 901 O O . ASP A 1 113 ? -71.061 -13.628 90.365 1.00 65.50 113 ASP A O 1
ATOM 905 N N . PRO A 1 114 ? -70.472 -14.259 92.443 1.00 75.19 114 PRO A N 1
ATOM 906 C CA . PRO A 1 114 ? -69.055 -14.078 92.194 1.00 75.19 114 PRO A CA 1
ATOM 907 C C . PRO A 1 114 ? -68.551 -15.181 91.260 1.00 75.19 114 PRO A C 1
ATOM 909 O O . PRO A 1 114 ? -67.526 -15.026 90.602 1.00 75.19 114 PRO A O 1
ATOM 912 N N . VAL A 1 115 ? -69.288 -16.293 91.164 1.00 79.12 115 VAL A N 1
ATOM 913 C CA . VAL A 1 115 ? -68.977 -17.417 90.286 1.00 79.12 115 VAL A CA 1
ATOM 914 C C . VAL A 1 115 ? -69.320 -17.059 88.842 1.00 79.12 115 VAL A C 1
ATOM 916 O O . VAL A 1 115 ? -68.492 -17.291 87.962 1.00 79.12 115 VAL A O 1
ATOM 919 N N . GLY A 1 116 ? -70.480 -16.442 88.595 1.00 81.31 116 GLY A N 1
ATOM 920 C CA . GLY A 1 116 ? -70.849 -15.917 87.278 1.00 81.31 116 GLY A CA 1
ATOM 921 C C . GLY A 1 116 ? -69.899 -14.821 86.782 1.00 81.31 116 GLY A C 1
ATOM 922 O O . GLY A 1 116 ? -69.477 -14.840 85.625 1.00 81.31 116 GLY A O 1
ATOM 923 N N . GLN A 1 117 ? -69.475 -13.915 87.669 1.00 84.38 117 GLN A N 1
ATOM 924 C CA . GLN A 1 117 ? -68.518 -12.853 87.334 1.00 84.38 117 GLN A CA 1
ATOM 925 C C . GLN A 1 117 ? -67.131 -13.419 86.975 1.00 84.38 117 GLN A C 1
ATOM 927 O O . GLN A 1 117 ? -66.567 -13.069 85.937 1.00 84.38 117 GLN A O 1
ATOM 932 N N . LEU A 1 118 ? -66.631 -14.381 87.761 1.00 87.19 118 LEU A N 1
ATOM 933 C CA . LEU A 1 118 ? -65.384 -15.096 87.468 1.00 87.19 118 LEU A CA 1
ATOM 934 C C . LEU A 1 118 ? -65.459 -15.900 86.159 1.00 87.19 118 LEU A C 1
ATOM 936 O O . LEU A 1 118 ? -64.469 -15.980 85.435 1.00 87.19 118 LEU A O 1
ATOM 940 N N . GLN A 1 119 ? -66.611 -16.489 85.823 1.00 88.19 119 GLN A N 1
ATOM 941 C CA . GLN A 1 119 ? -66.791 -17.194 84.548 1.00 88.19 119 GLN A CA 1
ATOM 942 C C . GLN A 1 119 ? -66.707 -16.246 83.344 1.00 88.19 119 GLN A C 1
ATOM 944 O O . GLN A 1 119 ? -66.029 -16.576 82.369 1.00 88.19 119 GLN A O 1
ATOM 949 N N . CYS A 1 120 ? -67.329 -15.065 83.414 1.00 86.56 120 CYS A N 1
ATOM 950 C CA . CYS A 1 120 ? -67.205 -14.041 82.373 1.00 86.56 120 CYS A CA 1
ATOM 951 C C . CYS A 1 120 ? -65.750 -13.572 82.204 1.00 86.56 120 CYS A C 1
ATOM 953 O O . CYS A 1 120 ? -65.258 -13.517 81.076 1.00 86.56 120 CYS A O 1
ATOM 955 N N . GLU A 1 121 ? -65.029 -13.329 83.304 1.00 90.62 121 GLU A N 1
ATOM 956 C CA . GLU A 1 121 ? -63.606 -12.964 83.252 1.00 90.62 121 GLU A CA 1
ATOM 957 C C . GLU A 1 121 ? -62.738 -14.065 82.625 1.00 90.62 121 GLU A C 1
ATOM 959 O O . GLU A 1 121 ? -61.819 -13.775 81.856 1.00 90.62 121 GLU A O 1
ATOM 964 N N . ILE A 1 122 ? -63.015 -15.340 82.918 1.00 93.06 122 ILE A N 1
ATOM 965 C CA . ILE A 1 122 ? -62.299 -16.467 82.303 1.00 93.06 122 ILE A CA 1
ATOM 966 C C . ILE A 1 122 ? -62.523 -16.479 80.785 1.00 93.06 122 ILE A C 1
ATOM 968 O O . ILE A 1 122 ? -61.556 -16.601 80.034 1.00 93.06 122 ILE A O 1
ATOM 972 N N . ILE A 1 123 ? -63.763 -16.280 80.327 1.00 94.38 123 ILE A N 1
ATOM 973 C CA . ILE A 1 123 ? -64.094 -16.240 78.895 1.00 94.38 123 ILE A CA 1
ATOM 974 C C . ILE A 1 123 ? -63.368 -15.082 78.198 1.00 94.38 123 ILE A C 1
ATOM 976 O O . ILE A 1 123 ? -62.784 -15.282 77.131 1.00 94.38 123 ILE A O 1
ATOM 980 N N . GLU A 1 124 ? -63.346 -13.887 78.790 1.00 94.19 124 GLU A N 1
ATOM 981 C CA . GLU A 1 124 ? -62.617 -12.739 78.233 1.00 94.19 124 GLU A CA 1
ATOM 982 C C . GLU A 1 124 ? -61.103 -12.991 78.172 1.00 94.19 124 GLU A C 1
ATOM 984 O O . GLU A 1 124 ? -60.440 -12.676 77.174 1.00 94.19 124 GLU A O 1
ATOM 989 N N . ARG A 1 125 ? -60.532 -13.614 79.210 1.00 94.44 125 ARG A N 1
ATOM 990 C CA . ARG A 1 125 ? -59.116 -14.009 79.228 1.00 94.44 125 ARG A CA 1
ATOM 991 C C . ARG A 1 125 ? -58.796 -15.060 78.169 1.00 94.44 125 ARG A C 1
ATOM 993 O O . ARG A 1 125 ? -57.746 -14.977 77.535 1.00 94.44 125 ARG A O 1
ATOM 1000 N N . ASP A 1 126 ? -59.688 -16.012 77.933 1.00 95.19 126 ASP A N 1
ATOM 1001 C CA . ASP A 1 126 ? -59.502 -17.032 76.901 1.00 95.19 126 ASP A CA 1
ATOM 1002 C C . ASP A 1 126 ? -59.629 -16.440 75.492 1.00 95.19 126 ASP A C 1
ATOM 1004 O O . ASP A 1 126 ? -58.815 -16.743 74.615 1.00 95.19 126 ASP A O 1
ATOM 1008 N N . GLN A 1 127 ? -60.578 -15.526 75.272 1.00 95.62 127 GLN A N 1
ATOM 1009 C CA . GLN A 1 127 ? -60.722 -14.809 74.001 1.00 95.62 127 GLN A CA 1
ATOM 1010 C C . GLN A 1 127 ? -59.502 -13.934 73.692 1.00 95.62 127 GLN A C 1
ATOM 1012 O O . GLN A 1 127 ? -58.985 -13.953 72.570 1.00 95.62 127 GLN A O 1
ATOM 1017 N N . THR A 1 128 ? -59.010 -13.185 74.682 1.00 95.25 128 THR A N 1
ATOM 1018 C CA . THR A 1 128 ? -57.803 -12.356 74.536 1.00 95.25 128 THR A CA 1
ATOM 1019 C C . THR A 1 128 ? -56.557 -13.210 74.328 1.00 95.25 128 THR A C 1
ATOM 1021 O O . THR A 1 128 ? -55.752 -12.896 73.452 1.00 95.25 128 THR A O 1
ATOM 1024 N N . LYS A 1 129 ? -56.421 -14.336 75.038 1.00 96.81 129 LYS A N 1
ATOM 1025 C CA . LYS A 1 129 ? -55.347 -15.308 74.807 1.00 96.81 129 LYS A CA 1
ATOM 1026 C C . LYS A 1 129 ? -55.386 -15.867 73.384 1.00 96.81 129 LYS A C 1
ATOM 1028 O O . LYS A 1 129 ? -54.363 -15.847 72.708 1.00 96.81 129 LYS A O 1
ATOM 1033 N N . ALA A 1 130 ? -56.552 -16.287 72.893 1.00 96.38 130 ALA A N 1
ATOM 1034 C CA . ALA A 1 130 ? -56.708 -16.794 71.529 1.00 96.38 130 ALA A CA 1
ATOM 1035 C C . ALA A 1 130 ? -56.415 -15.724 70.461 1.00 96.38 130 ALA A C 1
ATOM 1037 O O . ALA A 1 130 ? -55.932 -16.040 69.371 1.00 96.38 130 ALA A O 1
ATOM 1038 N N . ARG A 1 131 ? -56.706 -14.448 70.748 1.00 96.75 131 ARG A N 1
ATOM 1039 C CA . ARG A 1 131 ? -56.325 -13.323 69.884 1.00 96.75 131 ARG A CA 1
ATOM 1040 C C . ARG A 1 131 ? -54.809 -13.128 69.859 1.00 96.75 131 ARG A C 1
ATOM 1042 O O . ARG A 1 131 ? -54.243 -13.040 68.776 1.00 96.75 131 ARG A O 1
ATOM 1049 N N . LEU A 1 132 ? -54.158 -13.117 71.022 1.00 96.62 132 LEU A N 1
ATOM 1050 C CA . LEU A 1 132 ? -52.702 -12.995 71.117 1.00 96.62 132 LEU A CA 1
ATOM 1051 C C . LEU A 1 132 ? -51.987 -14.174 70.448 1.00 96.62 132 LEU A C 1
ATOM 1053 O O . LEU A 1 132 ? -50.983 -13.976 69.775 1.00 96.62 132 LEU A O 1
ATOM 1057 N N . GLU A 1 133 ? -52.503 -15.396 70.584 1.00 96.31 133 GLU A N 1
ATOM 1058 C CA . GLU A 1 133 ? -51.949 -16.571 69.904 1.00 96.31 133 GLU A CA 1
ATOM 1059 C C . GLU A 1 133 ? -52.038 -16.446 68.375 1.00 96.31 133 GLU A C 1
ATOM 1061 O O . GLU A 1 133 ? -51.077 -16.796 67.687 1.00 96.31 133 GLU A O 1
ATOM 1066 N N . ARG A 1 134 ? -53.137 -15.887 67.844 1.00 97.00 134 ARG A N 1
ATOM 1067 C CA . ARG A 1 134 ? -53.264 -15.554 66.415 1.00 97.00 134 ARG A CA 1
ATOM 1068 C C . ARG A 1 134 ? -52.273 -14.477 65.983 1.00 97.00 134 ARG A C 1
ATOM 1070 O O . ARG A 1 134 ? -51.539 -14.704 65.030 1.00 97.00 134 ARG A O 1
ATOM 1077 N N . GLU A 1 135 ? -52.183 -13.367 66.715 1.00 96.81 135 GLU A N 1
ATOM 1078 C CA . GLU A 1 135 ? -51.230 -12.285 66.414 1.00 96.81 135 GLU A CA 1
ATOM 1079 C C . GLU A 1 135 ? -49.773 -12.791 66.456 1.00 96.81 135 GLU A C 1
ATOM 1081 O O . GLU A 1 135 ? -48.965 -12.462 65.591 1.00 96.81 135 GLU A O 1
ATOM 1086 N N . VAL A 1 136 ? -49.426 -13.667 67.406 1.00 96.31 136 VAL A N 1
ATOM 1087 C CA . VAL A 1 136 ? -48.097 -14.301 67.469 1.00 96.31 136 VAL A CA 1
ATOM 1088 C C . VAL A 1 136 ? -47.863 -15.248 66.290 1.00 96.31 136 VAL A C 1
ATOM 1090 O O . VAL A 1 136 ? -46.739 -15.317 65.791 1.00 96.31 136 VAL A O 1
ATOM 1093 N N . ALA A 1 137 ? -48.877 -15.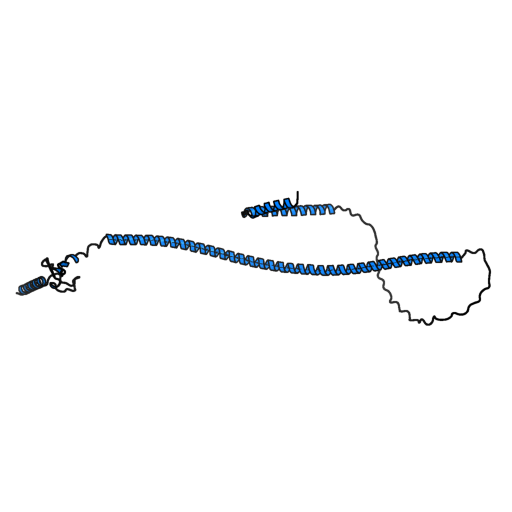993 65.846 1.00 96.69 137 ALA A N 1
ATOM 1094 C CA . ALA A 1 137 ? -48.761 -16.853 64.670 1.00 96.69 137 ALA A CA 1
ATOM 1095 C C . ALA A 1 137 ? -48.551 -16.028 63.389 1.00 96.69 137 ALA A C 1
ATOM 1097 O O . ALA A 1 137 ? -47.651 -16.340 62.612 1.00 96.69 137 ALA A O 1
ATOM 1098 N N . GLU A 1 138 ? -49.301 -14.939 63.214 1.00 96.88 138 GLU A N 1
ATOM 1099 C CA . GLU A 1 138 ? -49.144 -14.004 62.094 1.00 96.88 138 GLU A CA 1
ATOM 1100 C C . GLU A 1 138 ? -47.757 -13.349 62.094 1.00 96.88 138 GLU A C 1
ATOM 1102 O O . GLU A 1 138 ? -47.068 -13.358 61.075 1.00 96.88 138 GLU A O 1
ATOM 1107 N N . LEU A 1 139 ? -47.285 -12.864 63.248 1.00 95.75 139 LEU A N 1
ATOM 1108 C CA . LEU A 1 139 ? -45.945 -12.284 63.379 1.00 95.75 139 LEU A CA 1
ATOM 1109 C C . LEU A 1 139 ? -44.829 -13.300 63.111 1.00 95.75 139 LEU A C 1
ATOM 1111 O O . LEU A 1 139 ? -43.770 -12.922 62.608 1.00 95.75 139 LEU A O 1
ATOM 1115 N N . LYS A 1 140 ? -45.037 -14.583 63.429 1.00 97.00 140 LYS A N 1
ATOM 1116 C CA . LYS A 1 140 ? -44.082 -15.643 63.075 1.00 97.00 140 LYS A CA 1
ATOM 1117 C C . LYS A 1 140 ? -44.005 -15.839 61.567 1.00 97.00 140 LYS A C 1
ATOM 1119 O O . LYS A 1 140 ? -42.896 -15.863 61.044 1.00 97.00 140 LYS A O 1
ATOM 1124 N N . VAL A 1 141 ? -45.149 -15.922 60.886 1.00 97.94 141 VAL A N 1
ATOM 1125 C CA . VAL A 1 141 ? -45.203 -16.049 59.420 1.00 97.94 141 VAL A CA 1
ATOM 1126 C C . VAL A 1 141 ? -44.550 -14.833 58.756 1.00 97.94 141 VAL A C 1
ATOM 1128 O O . VAL A 1 141 ? -43.648 -15.000 57.939 1.00 97.94 141 VAL A O 1
ATOM 1131 N N . ALA A 1 142 ? -44.903 -13.617 59.181 1.00 96.75 142 ALA A N 1
ATOM 1132 C CA . ALA A 1 142 ? -44.289 -12.389 58.673 1.00 96.75 142 ALA A CA 1
ATOM 1133 C C . ALA A 1 142 ? -42.772 -12.329 58.958 1.00 96.75 142 ALA A C 1
ATOM 1135 O O . ALA A 1 142 ? -41.984 -11.883 58.127 1.00 96.75 142 ALA A O 1
ATOM 1136 N N . GLY A 1 143 ? -42.330 -12.811 60.125 1.00 95.56 143 GLY A N 1
ATOM 1137 C CA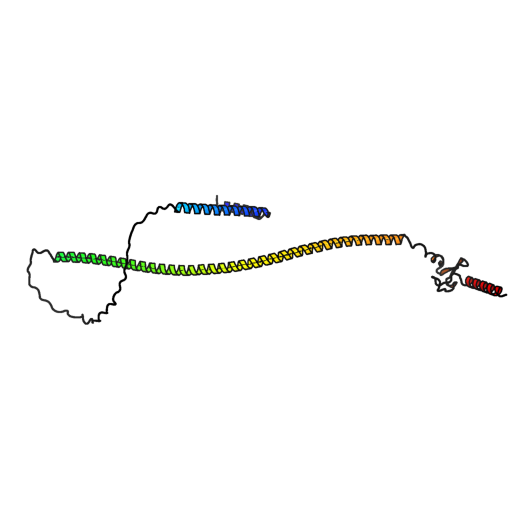 . GLY A 1 143 ? -40.910 -12.888 60.474 1.00 95.56 143 GLY A CA 1
ATOM 1138 C C . GLY A 1 143 ? -40.123 -13.884 59.614 1.00 95.56 143 GLY A C 1
ATOM 1139 O O . GLY A 1 143 ? -38.962 -13.628 59.278 1.00 95.56 143 GLY A O 1
ATOM 1140 N N . GLU A 1 144 ? -40.736 -15.008 59.242 1.00 97.25 144 GLU A N 1
ATOM 1141 C CA . GLU A 1 144 ? -40.160 -15.984 58.312 1.00 97.25 144 GLU A CA 1
ATOM 1142 C C . GLU A 1 144 ? -40.077 -15.424 56.886 1.00 97.25 144 GLU A C 1
ATOM 1144 O O . GLU A 1 144 ? -39.029 -15.554 56.249 1.00 97.25 144 GLU A O 1
ATOM 1149 N N . GLU A 1 145 ? -41.116 -14.722 56.430 1.00 97.88 145 GLU A N 1
ATOM 1150 C CA . GLU A 1 145 ? -41.155 -14.054 55.124 1.00 97.88 145 GLU A CA 1
ATOM 1151 C C . GLU A 1 145 ? -40.043 -13.003 54.990 1.00 97.88 145 GLU A C 1
ATOM 1153 O O . GLU A 1 145 ? -39.224 -13.080 54.073 1.00 97.88 145 GLU A O 1
ATOM 1158 N N . VAL A 1 146 ? -39.892 -12.106 55.971 1.00 97.50 146 VAL A N 1
ATOM 1159 C CA . VAL A 1 146 ? -38.807 -11.104 55.982 1.00 97.50 146 VAL A CA 1
ATOM 1160 C C . VAL A 1 146 ? -37.423 -11.764 55.993 1.00 97.50 146 VAL A C 1
ATOM 1162 O O . VAL A 1 146 ? -36.476 -11.279 55.363 1.00 97.50 146 VAL A O 1
ATOM 1165 N N . ARG A 1 147 ? -37.263 -12.893 56.696 1.00 96.31 147 ARG A N 1
ATOM 1166 C CA . ARG A 1 147 ? -35.998 -13.643 56.690 1.00 96.31 147 ARG A CA 1
ATOM 1167 C C . ARG A 1 147 ? -35.712 -14.227 55.304 1.00 96.31 147 ARG A C 1
ATOM 1169 O O . ARG A 1 147 ? -34.555 -14.198 54.871 1.00 96.31 147 ARG A O 1
ATOM 1176 N N . GLN A 1 148 ? -36.735 -14.726 54.613 1.00 97.50 148 GLN A N 1
ATOM 1177 C CA . GLN A 1 148 ? -36.618 -15.219 53.246 1.00 97.50 148 GLN A CA 1
ATOM 1178 C C . GLN A 1 148 ? -36.260 -14.084 52.277 1.00 97.50 148 GLN A C 1
ATOM 1180 O O . GLN A 1 148 ? -35.281 -14.218 51.541 1.00 97.50 148 GLN A O 1
ATOM 1185 N N . GLU A 1 149 ? -36.948 -12.946 52.328 1.00 96.94 149 GLU A N 1
ATOM 1186 C CA . GLU A 1 149 ? -36.635 -11.774 51.499 1.00 96.94 149 GLU A CA 1
ATOM 1187 C C . GLU A 1 149 ? -35.215 -11.250 51.750 1.00 96.94 149 GLU A C 1
ATOM 1189 O O . GLU A 1 149 ? -34.477 -10.962 50.808 1.00 96.94 149 GLU A O 1
ATOM 1194 N N . SER A 1 150 ? -34.768 -11.210 53.010 1.00 94.38 150 SER A N 1
ATOM 1195 C CA . SER A 1 150 ? -33.391 -10.834 53.349 1.00 94.38 150 SER A CA 1
ATOM 1196 C C . SER A 1 150 ? -32.367 -11.789 52.727 1.00 94.38 150 SER A C 1
ATOM 1198 O O . SER A 1 150 ? -31.319 -11.349 52.250 1.00 94.38 150 SER A O 1
ATOM 1200 N N . SER A 1 151 ? -32.659 -13.094 52.693 1.00 95.94 151 SER A N 1
ATOM 1201 C CA . SER A 1 151 ? -31.783 -14.079 52.046 1.00 95.94 151 SER A CA 1
ATOM 1202 C C . SER A 1 151 ? -31.731 -13.903 50.524 1.00 95.94 151 SER A C 1
ATOM 1204 O O . SER A 1 151 ? -30.644 -13.933 49.946 1.00 95.94 151 SER A O 1
ATOM 1206 N N . GLN A 1 152 ? -32.871 -13.618 49.887 1.00 97.75 152 GLN A N 1
ATOM 1207 C CA . GLN A 1 152 ? -32.939 -13.328 48.454 1.00 97.75 152 GLN A CA 1
ATOM 1208 C C . GLN A 1 152 ? -32.202 -12.028 48.117 1.00 97.75 152 GLN A C 1
ATOM 1210 O O . GLN A 1 152 ? -31.413 -11.994 47.175 1.00 97.75 152 GLN A O 1
ATOM 1215 N N . SER A 1 153 ? -32.384 -10.978 48.921 1.00 95.94 153 SER A N 1
ATOM 1216 C CA . SER A 1 153 ? -31.693 -9.701 48.734 1.00 95.94 153 SER A CA 1
ATOM 1217 C C . SER A 1 153 ? -30.175 -9.857 48.847 1.00 95.94 153 SER A C 1
ATOM 1219 O O . SER A 1 153 ? -29.451 -9.277 48.041 1.00 95.94 153 SER A O 1
ATOM 1221 N N . LYS A 1 154 ? -29.682 -10.675 49.788 1.00 97.50 154 LYS A N 1
ATOM 1222 C CA . LYS A 1 154 ? -28.247 -10.993 49.902 1.00 97.50 154 LYS A CA 1
ATOM 1223 C C . LYS A 1 154 ? -27.723 -11.715 48.664 1.00 97.50 154 LYS A C 1
ATOM 1225 O O . LYS A 1 154 ? -26.668 -11.357 48.151 1.00 97.50 154 LYS A O 1
ATOM 1230 N N . GLN A 1 155 ? -28.478 -12.682 48.144 1.00 97.69 155 GLN A N 1
ATOM 1231 C CA . GLN A 1 155 ? -28.100 -13.392 46.923 1.00 97.69 155 GLN A CA 1
ATOM 1232 C C . GLN A 1 155 ? -28.054 -12.451 45.708 1.00 97.69 155 GLN A C 1
ATOM 1234 O O . GLN A 1 155 ? -27.140 -12.532 44.888 1.00 97.69 155 GLN A O 1
ATOM 1239 N N . VAL A 1 156 ? -29.021 -11.538 45.583 1.00 97.31 156 VAL A N 1
ATOM 1240 C CA . VAL A 1 156 ? -29.027 -10.519 44.521 1.00 97.31 156 VAL A CA 1
ATOM 1241 C C . VAL A 1 156 ? -27.833 -9.574 44.666 1.00 97.31 156 VAL A C 1
ATOM 1243 O O . VAL A 1 156 ? -27.177 -9.281 43.670 1.00 97.31 156 VAL A O 1
ATOM 1246 N N . GLU A 1 157 ? -27.505 -9.144 45.886 1.00 97.75 157 GLU A N 1
ATOM 1247 C CA . GLU A 1 157 ? -26.340 -8.296 46.155 1.00 97.75 157 GLU A CA 1
ATOM 1248 C C . GLU A 1 157 ? -25.027 -8.978 45.735 1.00 97.75 157 GLU A C 1
ATOM 1250 O O . GLU A 1 157 ? -24.193 -8.357 45.076 1.00 97.75 157 GLU A O 1
ATOM 1255 N N . GLU A 1 158 ? -24.850 -10.264 46.049 1.00 97.88 158 GLU A N 1
ATOM 1256 C CA . GLU A 1 158 ? -23.684 -11.039 45.606 1.00 97.88 158 GLU A CA 1
ATOM 1257 C C . GLU A 1 158 ? -23.615 -11.153 44.079 1.00 97.88 158 GLU A C 1
ATOM 1259 O O . GLU A 1 158 ? -22.556 -10.923 43.492 1.00 97.88 158 GLU A O 1
ATOM 1264 N N . ARG A 1 159 ? -24.744 -11.419 43.407 1.00 97.75 159 ARG A N 1
ATOM 1265 C CA . ARG A 1 159 ? -24.797 -11.459 41.935 1.00 97.75 159 ARG A CA 1
ATOM 1266 C C . ARG A 1 159 ? -24.428 -10.115 41.310 1.00 97.75 159 ARG A C 1
ATOM 1268 O O . ARG A 1 159 ? -23.694 -10.091 40.325 1.00 97.75 159 ARG A O 1
ATOM 1275 N N . LEU A 1 160 ? -24.893 -9.007 41.885 1.00 96.81 160 LEU A N 1
ATOM 1276 C CA . LEU A 1 160 ? -24.545 -7.663 41.418 1.00 96.81 160 LEU A CA 1
ATOM 1277 C C . LEU A 1 160 ? -23.059 -7.350 41.626 1.00 96.81 160 LEU A C 1
ATOM 1279 O O . LEU A 1 160 ? -22.452 -6.721 40.762 1.00 96.81 160 LEU A O 1
ATOM 1283 N N . LYS A 1 161 ? -22.447 -7.817 42.723 1.00 97.94 161 LYS A N 1
ATOM 1284 C CA . LYS A 1 161 ? -20.996 -7.683 42.946 1.00 97.94 161 LYS A CA 1
ATOM 1285 C C . LYS A 1 161 ? -20.191 -8.439 41.891 1.00 97.94 161 LYS A C 1
ATOM 1287 O O . LYS A 1 161 ? -19.245 -7.876 41.344 1.00 97.94 161 LYS A O 1
ATOM 1292 N N . VAL A 1 162 ? -20.589 -9.673 41.574 1.00 97.75 162 VAL A N 1
ATOM 1293 C CA . VAL A 1 162 ? -19.940 -10.480 40.526 1.00 97.75 162 VAL A CA 1
ATOM 1294 C C . VAL A 1 162 ? -20.079 -9.806 39.159 1.00 97.75 162 VAL A C 1
ATOM 1296 O O . VAL A 1 162 ? -19.074 -9.591 38.488 1.00 97.75 162 VAL A O 1
ATOM 1299 N N . GLN A 1 163 ? -21.283 -9.363 38.784 1.00 97.06 163 GLN A N 1
ATOM 1300 C CA . GLN A 1 163 ? -21.496 -8.624 37.531 1.00 97.06 163 GLN A CA 1
ATOM 1301 C C . GLN A 1 163 ? -20.695 -7.316 37.481 1.00 97.06 163 GLN A C 1
ATOM 1303 O O . GLN A 1 163 ? -20.142 -6.961 36.442 1.00 97.06 163 GLN A O 1
ATOM 1308 N N . GLY A 1 164 ? -20.587 -6.605 38.606 1.00 96.94 164 GLY A N 1
ATOM 1309 C CA . GLY A 1 164 ? -19.732 -5.428 38.728 1.00 96.94 164 GLY A CA 1
ATOM 1310 C C . GLY A 1 164 ? -18.281 -5.749 38.371 1.00 96.94 164 GLY A C 1
ATOM 1311 O O . GLY A 1 164 ? -17.711 -5.089 37.504 1.00 96.94 164 GLY A O 1
ATOM 1312 N N . ALA A 1 165 ? -17.723 -6.810 38.958 1.00 96.81 165 ALA A N 1
ATOM 1313 C CA . ALA A 1 165 ? -16.361 -7.260 38.679 1.00 96.81 165 ALA A CA 1
ATOM 1314 C C . ALA A 1 165 ? -16.159 -7.680 37.207 1.00 96.81 165 ALA A C 1
ATOM 1316 O O . ALA A 1 165 ? -15.170 -7.293 36.580 1.00 96.81 165 ALA A O 1
ATOM 1317 N N . GLU A 1 166 ? -17.116 -8.407 36.624 1.00 97.38 166 GLU A N 1
ATOM 1318 C CA . GLU A 1 166 ? -17.087 -8.805 35.209 1.00 97.38 166 GLU A CA 1
ATOM 1319 C C . GLU A 1 166 ? -17.087 -7.588 34.276 1.00 97.38 166 GLU A C 1
ATOM 1321 O O . GLU A 1 166 ? -16.291 -7.512 33.339 1.00 97.38 166 GLU A O 1
ATOM 1326 N N . THR A 1 167 ? -17.933 -6.590 34.551 1.00 96.75 167 THR A N 1
ATOM 1327 C CA . THR A 1 167 ? -17.972 -5.363 33.741 1.00 96.75 167 THR A CA 1
ATOM 1328 C C . THR A 1 167 ? -16.693 -4.538 33.867 1.00 96.75 167 THR A C 1
ATOM 1330 O O . THR A 1 167 ? -16.250 -3.953 32.875 1.00 96.75 167 THR A O 1
ATOM 1333 N N . THR A 1 168 ? -16.059 -4.507 35.046 1.00 96.88 168 THR A N 1
ATOM 1334 C CA . THR A 1 168 ? -14.760 -3.843 35.220 1.00 96.88 168 THR A CA 1
ATOM 1335 C C . THR A 1 168 ? -13.650 -4.565 34.465 1.00 96.88 168 THR A C 1
ATOM 1337 O O . THR A 1 168 ? -12.911 -3.908 33.735 1.00 96.88 168 THR A O 1
ATOM 1340 N N . ALA A 1 169 ? -13.602 -5.898 34.531 1.00 98.00 169 ALA A N 1
ATOM 1341 C CA . ALA A 1 169 ? -12.629 -6.697 33.789 1.00 98.00 169 ALA A CA 1
ATOM 1342 C C . ALA A 1 169 ? -12.804 -6.532 32.268 1.00 98.00 169 ALA A C 1
ATOM 1344 O O . ALA A 1 169 ? -11.839 -6.280 31.547 1.00 98.00 169 ALA A O 1
ATOM 1345 N N . GLY A 1 170 ? -14.048 -6.569 31.775 1.00 97.81 170 GLY A N 1
ATOM 1346 C CA . GLY A 1 170 ? -14.343 -6.334 30.359 1.00 97.81 170 GLY A CA 1
ATOM 1347 C C . GLY A 1 170 ? -13.949 -4.928 29.891 1.00 97.81 170 GLY A C 1
ATOM 1348 O O . GLY A 1 170 ? -13.447 -4.753 28.781 1.00 97.81 170 GLY A O 1
ATOM 1349 N N . LYS A 1 171 ? -14.115 -3.909 30.744 1.00 97.81 171 LYS A N 1
ATOM 1350 C CA . LYS A 1 171 ? -13.675 -2.539 30.442 1.00 97.81 171 LYS A CA 1
ATOM 1351 C C . LYS A 1 171 ? -12.153 -2.440 30.323 1.00 97.81 171 LYS A C 1
ATOM 1353 O O . LYS A 1 171 ? -11.674 -1.761 29.418 1.00 97.81 171 LYS A O 1
ATOM 1358 N N . GLU A 1 172 ? -11.408 -3.085 31.215 1.00 98.19 172 GLU A N 1
ATOM 1359 C CA . GLU A 1 172 ? -9.940 -3.107 31.178 1.00 98.19 172 GLU A CA 1
ATOM 1360 C C . GLU A 1 172 ? -9.421 -3.832 29.931 1.00 98.19 172 GLU A C 1
ATOM 1362 O O . GLU A 1 172 ? -8.531 -3.321 29.249 1.00 98.19 172 GLU A O 1
ATOM 1367 N N . GLN A 1 173 ? -10.043 -4.955 29.560 1.00 98.44 173 GLN A N 1
ATOM 1368 C CA . GLN A 1 173 ? -9.707 -5.677 28.334 1.00 98.44 173 GLN A CA 1
ATOM 1369 C C . GLN A 1 173 ? -9.924 -4.815 27.081 1.00 98.44 173 GLN A C 1
ATOM 1371 O O . GLN A 1 173 ? -9.017 -4.678 26.260 1.00 98.44 173 GLN A O 1
ATOM 1376 N N . LEU A 1 174 ? -11.082 -4.154 26.956 1.00 97.94 174 LEU A N 1
ATOM 1377 C CA . LEU A 1 174 ? -11.347 -3.251 25.830 1.00 97.94 174 LEU A CA 1
ATOM 1378 C C . LEU A 1 174 ? -10.381 -2.058 25.798 1.00 97.94 174 LEU A C 1
ATOM 1380 O O . LEU A 1 174 ? -10.020 -1.580 24.723 1.00 97.94 174 LEU A O 1
ATOM 1384 N N . GLN A 1 175 ? -9.948 -1.556 26.959 1.00 98.06 175 GLN A N 1
ATOM 1385 C CA . GLN A 1 175 ? -8.927 -0.508 27.018 1.00 98.06 175 GLN A CA 1
ATOM 1386 C C . GLN A 1 175 ? -7.576 -0.998 26.493 1.00 98.06 175 GLN A C 1
ATOM 1388 O O . GLN A 1 175 ? -6.933 -0.269 25.736 1.00 98.06 175 GLN A O 1
ATOM 1393 N N . HIS A 1 176 ? -7.169 -2.218 26.850 1.00 98.06 176 HIS A N 1
ATOM 1394 C CA . HIS A 1 176 ? -5.951 -2.834 26.329 1.00 98.06 176 HIS A CA 1
ATOM 1395 C C . HIS A 1 176 ? -6.017 -3.003 24.802 1.00 98.06 176 HIS A C 1
ATOM 1397 O O . HIS A 1 176 ? -5.135 -2.517 24.091 1.00 98.06 176 HIS A O 1
ATOM 1403 N N . GLU A 1 177 ? -7.100 -3.588 24.284 1.00 98.44 177 GLU A N 1
ATOM 1404 C CA . GLU A 1 177 ? -7.316 -3.773 22.840 1.00 98.44 177 GLU A CA 1
ATOM 1405 C C . GLU A 1 177 ? -7.307 -2.437 22.078 1.00 98.44 177 GLU A C 1
ATOM 1407 O O . GLU A 1 177 ? -6.751 -2.326 20.983 1.00 98.44 177 GLU A O 1
ATOM 1412 N N . LEU A 1 178 ? -7.862 -1.376 22.670 1.00 97.81 178 LEU A N 1
ATOM 1413 C CA . LEU A 1 178 ? -7.869 -0.043 22.069 1.00 97.81 178 LEU A CA 1
ATOM 1414 C C . LEU A 1 178 ? -6.463 0.577 22.012 1.00 97.81 178 LEU A C 1
ATOM 1416 O O . LEU A 1 178 ? -6.139 1.281 21.051 1.00 97.81 178 LEU A O 1
ATOM 1420 N N . VAL A 1 179 ? -5.615 0.330 23.013 1.00 98.50 179 VAL A N 1
ATOM 1421 C CA . VAL A 1 179 ? -4.207 0.761 23.000 1.00 98.50 179 VAL A CA 1
ATOM 1422 C C . VAL A 1 179 ? -3.417 -0.005 21.939 1.00 98.50 179 VAL A C 1
ATOM 1424 O O . VAL A 1 179 ? -2.680 0.614 21.168 1.00 98.50 179 VAL A O 1
ATOM 1427 N N . GLU A 1 180 ? -3.612 -1.318 21.845 1.00 98.50 180 GLU A N 1
ATOM 1428 C CA . GLU A 1 180 ? -2.973 -2.161 20.832 1.00 98.50 180 GLU A CA 1
ATOM 1429 C C . GLU A 1 180 ? -3.388 -1.747 19.411 1.00 98.50 180 GLU A C 1
ATOM 1431 O O . GLU A 1 180 ? -2.543 -1.519 18.540 1.00 98.50 180 GLU A O 1
ATOM 1436 N N . SER A 1 181 ? -4.686 -1.527 19.189 1.00 97.88 181 SER A N 1
ATOM 1437 C CA . SER A 1 181 ? -5.217 -1.030 17.918 1.00 97.88 181 SER A CA 1
ATOM 1438 C C . SER A 1 181 ? -4.628 0.338 17.546 1.00 97.88 181 SER A C 1
ATOM 1440 O O . SER A 1 181 ? -4.174 0.543 16.421 1.00 97.88 181 SER A O 1
ATOM 1442 N N . LYS A 1 182 ? -4.502 1.266 18.502 1.00 98.50 182 LYS A N 1
ATOM 1443 C CA . LYS A 1 182 ? -3.830 2.556 18.257 1.00 98.50 182 LYS A CA 1
ATOM 1444 C C . LYS A 1 182 ? -2.359 2.395 17.885 1.00 98.50 182 LYS A C 1
ATOM 1446 O O . LYS A 1 182 ? -1.843 3.159 17.067 1.00 98.50 182 LYS A O 1
ATOM 1451 N N . GLN A 1 183 ? -1.661 1.441 18.494 1.00 98.50 183 GLN A N 1
ATOM 1452 C CA . GLN A 1 183 ? -0.256 1.195 18.192 1.00 98.50 183 GLN A CA 1
ATOM 1453 C C . GLN A 1 183 ? -0.081 0.590 16.794 1.00 98.50 183 GLN A C 1
ATOM 1455 O O . GLN A 1 183 ? 0.795 1.020 16.037 1.00 98.50 183 GLN A O 1
ATOM 1460 N N . THR A 1 184 ? -0.942 -0.354 16.413 1.00 97.38 184 THR A N 1
ATOM 1461 C CA . THR A 1 184 ? -0.950 -0.926 15.059 1.00 97.38 184 THR A CA 1
ATOM 1462 C C . THR A 1 184 ? -1.312 0.123 14.005 1.00 97.38 184 THR A C 1
ATOM 1464 O O . THR A 1 184 ? -0.635 0.199 12.979 1.00 97.38 184 THR A O 1
ATOM 1467 N N . GLU A 1 185 ? -2.268 1.015 14.280 1.00 98.44 185 GLU A N 1
ATOM 1468 C CA . GLU A 1 185 ? -2.608 2.143 13.402 1.00 98.44 185 GLU A CA 1
ATOM 1469 C C . GLU A 1 185 ? -1.404 3.071 13.168 1.00 98.44 185 GLU A C 1
ATOM 1471 O O . GLU A 1 185 ? -1.103 3.431 12.028 1.00 98.44 185 GLU A O 1
ATOM 1476 N N . LYS A 1 186 ? -0.664 3.432 14.226 1.00 98.50 186 LYS A N 1
ATOM 1477 C CA . LYS A 1 186 ? 0.566 4.237 14.104 1.00 98.50 186 LYS A CA 1
ATOM 1478 C C . LYS A 1 186 ? 1.625 3.536 13.254 1.00 98.50 186 LYS A C 1
ATOM 1480 O O . LYS A 1 186 ? 2.227 4.167 12.384 1.00 98.50 186 LYS A O 1
ATOM 1485 N N . ASN A 1 187 ? 1.828 2.236 13.471 1.00 98.56 187 ASN A N 1
ATOM 1486 C CA . ASN A 1 187 ? 2.768 1.436 12.687 1.00 98.56 187 ASN A CA 1
ATOM 1487 C C . ASN A 1 187 ? 2.381 1.390 11.202 1.00 98.56 187 ASN A C 1
ATOM 1489 O O . ASN A 1 187 ? 3.250 1.534 10.341 1.00 98.56 187 ASN A O 1
ATOM 1493 N N . LEU A 1 188 ? 1.091 1.227 10.895 1.00 98.44 188 LEU A N 1
ATOM 1494 C CA . LEU A 1 188 ? 0.583 1.254 9.523 1.00 98.44 188 LEU A CA 1
ATOM 1495 C C . LEU A 1 188 ? 0.761 2.632 8.884 1.00 98.44 188 LEU A C 1
ATOM 1497 O O . LEU A 1 188 ? 1.254 2.708 7.763 1.00 98.44 188 LEU A O 1
ATOM 1501 N N . LYS A 1 189 ? 0.456 3.723 9.598 1.00 98.56 189 LYS A N 1
ATOM 1502 C CA . LYS A 1 189 ? 0.687 5.091 9.102 1.00 98.56 189 LYS A CA 1
ATOM 1503 C C . LYS A 1 189 ? 2.152 5.337 8.752 1.00 98.56 189 LYS A C 1
ATOM 1505 O O . LYS A 1 189 ? 2.429 5.910 7.702 1.00 98.56 189 LYS A O 1
ATOM 1510 N N . ARG A 1 190 ? 3.086 4.863 9.586 1.00 98.62 190 ARG A N 1
ATOM 1511 C CA . ARG A 1 190 ? 4.524 4.943 9.291 1.00 98.62 190 ARG A CA 1
ATOM 1512 C C . ARG A 1 190 ? 4.873 4.193 8.001 1.00 98.62 190 ARG A C 1
ATOM 1514 O O . ARG A 1 190 ? 5.472 4.788 7.114 1.00 98.62 190 ARG A O 1
ATOM 1521 N N . LYS A 1 191 ? 4.432 2.936 7.863 1.00 98.56 191 LYS A N 1
ATOM 1522 C CA . LYS A 1 191 ? 4.673 2.124 6.654 1.00 98.56 191 LYS A CA 1
ATOM 1523 C C . LYS A 1 191 ? 4.072 2.748 5.391 1.00 98.56 191 LYS A C 1
ATOM 1525 O O . LYS A 1 191 ? 4.690 2.712 4.335 1.00 98.56 191 LYS A O 1
ATOM 1530 N N . VAL A 1 192 ? 2.881 3.341 5.488 1.00 98.56 192 VAL A N 1
ATOM 1531 C CA . VAL A 1 192 ? 2.258 4.066 4.368 1.00 98.56 192 VAL A CA 1
ATOM 1532 C C . VAL A 1 192 ? 3.101 5.279 3.967 1.00 98.56 192 VAL A C 1
ATOM 1534 O O . VAL A 1 192 ? 3.272 5.522 2.776 1.00 98.56 192 VAL A O 1
ATOM 1537 N N . GLY A 1 193 ? 3.668 6.006 4.935 1.00 98.25 193 GLY A N 1
ATOM 1538 C CA . GLY A 1 193 ? 4.606 7.099 4.667 1.00 98.25 193 GLY A CA 1
ATOM 1539 C C . GLY A 1 193 ? 5.883 6.631 3.962 1.00 98.25 193 GLY A C 1
ATOM 1540 O O . GLY A 1 193 ? 6.270 7.218 2.956 1.00 98.25 193 GLY A O 1
ATOM 1541 N N . GLU A 1 194 ? 6.495 5.543 4.435 1.00 98.56 194 GLU A N 1
ATOM 1542 C CA . GLU A 1 194 ? 7.680 4.932 3.807 1.00 98.56 194 GLU A CA 1
ATOM 1543 C C . GLU A 1 194 ? 7.400 4.518 2.351 1.00 98.56 194 GLU A C 1
ATOM 1545 O O . GLU A 1 194 ? 8.162 4.857 1.445 1.00 98.56 194 GLU A O 1
ATOM 1550 N N . LEU A 1 195 ? 6.261 3.860 2.101 1.00 98.62 195 LEU A N 1
ATOM 1551 C CA . LEU A 1 195 ? 5.840 3.475 0.751 1.00 98.62 195 LEU A CA 1
ATOM 1552 C C . LEU A 1 195 ? 5.528 4.680 -0.144 1.00 98.62 195 LEU A C 1
ATOM 1554 O O . LEU A 1 195 ? 5.764 4.621 -1.349 1.00 98.62 195 LEU A O 1
ATOM 1558 N N . ALA A 1 196 ? 4.998 5.772 0.412 1.00 98.56 196 ALA A N 1
ATOM 1559 C CA . ALA A 1 196 ? 4.749 6.993 -0.348 1.00 98.56 196 ALA A CA 1
ATOM 1560 C C . ALA A 1 196 ? 6.059 7.623 -0.844 1.00 98.56 196 ALA A C 1
ATOM 1562 O O . ALA A 1 196 ? 6.141 8.007 -2.008 1.00 98.56 196 ALA A O 1
ATOM 1563 N N . VAL A 1 197 ? 7.092 7.662 0.006 1.00 98.69 197 VAL A N 1
ATOM 1564 C CA . VAL A 1 197 ? 8.426 8.154 -0.373 1.00 98.69 197 VAL A CA 1
ATOM 1565 C C . VAL A 1 197 ? 9.055 7.261 -1.444 1.00 98.69 197 VAL A C 1
ATOM 1567 O O . VAL A 1 197 ? 9.511 7.774 -2.463 1.00 98.69 197 VAL A O 1
ATOM 1570 N N . ALA A 1 198 ? 9.017 5.937 -1.267 1.00 98.38 198 ALA A N 1
ATOM 1571 C CA . ALA A 1 198 ? 9.547 4.995 -2.257 1.00 98.38 198 ALA A CA 1
ATOM 1572 C C . ALA A 1 198 ? 8.829 5.108 -3.616 1.00 98.38 198 ALA A C 1
ATOM 1574 O O . ALA A 1 198 ? 9.465 5.079 -4.667 1.00 98.38 198 ALA A O 1
ATOM 1575 N N . ASN A 1 199 ? 7.505 5.296 -3.614 1.00 98.00 199 ASN A N 1
ATOM 1576 C CA . ASN A 1 199 ? 6.741 5.508 -4.844 1.00 98.00 199 ASN A CA 1
ATOM 1577 C C . ASN A 1 199 ? 7.129 6.803 -5.564 1.00 98.00 199 ASN A C 1
ATOM 1579 O O . ASN A 1 199 ? 7.143 6.829 -6.794 1.00 98.00 199 ASN A O 1
ATOM 1583 N N . GLU A 1 200 ? 7.427 7.872 -4.828 1.00 98.62 200 GLU A N 1
ATOM 1584 C CA . GLU A 1 200 ? 7.873 9.126 -5.435 1.00 98.62 200 GLU A CA 1
ATOM 1585 C C . GLU A 1 200 ? 9.275 8.988 -6.044 1.00 98.62 200 GLU A C 1
ATOM 1587 O O . GLU A 1 200 ? 9.496 9.429 -7.169 1.00 98.62 200 GLU A O 1
ATOM 1592 N N . GLN A 1 201 ? 10.187 8.283 -5.369 1.00 98.69 201 GLN A N 1
ATOM 1593 C CA . GLN A 1 201 ? 11.514 7.961 -5.910 1.00 98.69 201 GLN A CA 1
ATOM 1594 C C . GLN A 1 201 ? 11.419 7.147 -7.205 1.00 98.69 201 GLN A C 1
ATOM 1596 O O . GLN A 1 201 ? 12.005 7.525 -8.215 1.00 98.69 201 GLN A O 1
ATOM 1601 N N . LEU A 1 202 ? 10.601 6.089 -7.227 1.00 98.69 202 LEU A N 1
ATOM 1602 C CA . LEU A 1 202 ? 10.390 5.291 -8.440 1.00 98.69 202 LEU A CA 1
ATOM 1603 C C . LEU A 1 202 ? 9.807 6.121 -9.588 1.00 98.69 202 LEU A C 1
ATOM 1605 O O . LEU A 1 202 ? 10.165 5.925 -10.749 1.00 98.69 202 LEU A O 1
ATOM 1609 N N . ARG A 1 203 ? 8.910 7.070 -9.294 1.00 98.69 203 ARG A N 1
ATOM 1610 C CA . ARG A 1 203 ? 8.391 7.992 -10.314 1.00 98.69 203 ARG A CA 1
ATOM 1611 C C . ARG A 1 203 ? 9.498 8.868 -10.890 1.00 98.69 203 ARG A C 1
ATOM 1613 O O . ARG A 1 203 ? 9.535 9.034 -12.108 1.00 98.69 203 ARG A O 1
ATOM 1620 N N . GLN A 1 204 ? 10.393 9.381 -10.049 1.00 98.62 204 GLN A N 1
ATOM 1621 C CA . GLN A 1 204 ? 11.549 10.166 -10.488 1.00 98.62 204 GLN A CA 1
ATOM 1622 C C . GLN A 1 204 ? 12.477 9.328 -11.376 1.00 98.62 204 GLN A C 1
ATOM 1624 O O . GLN A 1 204 ? 12.739 9.725 -12.512 1.00 98.62 204 GLN A O 1
ATOM 1629 N N . GLU A 1 205 ? 12.849 8.119 -10.955 1.00 98.62 205 GLU A N 1
ATOM 1630 C CA . GLU A 1 205 ? 13.672 7.204 -11.761 1.00 98.62 205 GLU A CA 1
ATOM 1631 C C . GLU A 1 205 ? 13.030 6.890 -13.123 1.00 98.62 205 GLU A C 1
ATOM 1633 O O . GLU A 1 205 ? 13.687 6.947 -14.164 1.00 98.62 205 GLU A O 1
ATOM 1638 N N . ILE A 1 206 ? 11.716 6.637 -13.160 1.00 98.56 206 ILE A N 1
ATOM 1639 C CA . ILE A 1 206 ? 10.988 6.423 -14.420 1.00 98.56 206 ILE A CA 1
ATOM 1640 C C . ILE A 1 206 ? 11.088 7.656 -15.328 1.00 98.56 206 ILE A C 1
ATOM 1642 O O . ILE A 1 206 ? 11.238 7.512 -16.545 1.00 98.56 206 ILE A O 1
ATOM 1646 N N . THR A 1 207 ? 11.000 8.871 -14.777 1.00 98.56 207 THR A N 1
ATOM 1647 C CA . THR A 1 207 ? 11.151 10.094 -15.580 1.00 98.56 207 THR A CA 1
ATOM 1648 C C . THR A 1 207 ? 12.569 10.266 -16.115 1.00 98.56 207 THR A C 1
ATOM 1650 O O . THR A 1 207 ? 12.725 10.622 -17.284 1.00 98.56 207 THR A O 1
ATOM 1653 N N . GLU A 1 208 ? 13.590 9.941 -15.325 1.00 98.69 208 GLU A N 1
ATOM 1654 C CA . GLU A 1 208 ? 14.990 9.992 -15.752 1.00 98.69 208 GLU A CA 1
ATOM 1655 C C . GLU A 1 208 ? 15.274 8.991 -16.872 1.00 98.69 208 GLU A C 1
ATOM 1657 O O . GLU A 1 208 ? 15.861 9.355 -17.896 1.00 98.69 208 GLU A O 1
ATOM 1662 N N . ILE A 1 209 ? 14.789 7.754 -16.730 1.00 98.62 209 ILE A N 1
ATOM 1663 C CA . ILE A 1 209 ? 14.913 6.711 -17.755 1.00 98.62 209 ILE A CA 1
ATOM 1664 C C . ILE A 1 209 ? 14.223 7.150 -19.048 1.00 98.62 209 ILE A C 1
ATOM 1666 O O . ILE A 1 209 ? 14.791 7.000 -20.130 1.00 98.62 209 ILE A O 1
ATOM 1670 N N . ARG A 1 210 ? 13.024 7.742 -18.964 1.00 98.69 210 ARG A N 1
ATOM 1671 C CA . ARG A 1 210 ? 12.319 8.271 -20.145 1.00 98.69 210 ARG A CA 1
ATOM 1672 C C . ARG A 1 210 ? 13.122 9.363 -20.845 1.00 98.69 210 ARG A C 1
ATOM 1674 O O . ARG A 1 210 ? 13.290 9.307 -22.060 1.00 98.69 210 ARG A O 1
ATOM 1681 N N . GLN A 1 211 ? 13.660 10.324 -20.095 1.00 98.62 211 GLN A N 1
ATOM 1682 C CA . GLN A 1 211 ? 14.497 11.383 -20.663 1.00 98.62 211 GLN A CA 1
ATOM 1683 C C . GLN A 1 211 ? 15.781 10.827 -21.289 1.00 98.62 211 GLN A C 1
ATOM 1685 O O . GLN A 1 211 ? 16.190 11.272 -22.362 1.00 98.62 211 GLN A O 1
ATOM 1690 N N . ALA A 1 212 ? 16.417 9.844 -20.647 1.00 98.31 212 ALA A N 1
ATOM 1691 C CA . ALA A 1 212 ? 17.575 9.154 -21.202 1.00 98.31 212 ALA A CA 1
ATOM 1692 C C . ALA A 1 212 ? 17.226 8.419 -22.505 1.00 98.31 212 ALA A C 1
ATOM 1694 O O . ALA A 1 212 ? 17.987 8.504 -23.469 1.00 98.31 212 ALA A O 1
ATOM 1695 N N . GLY A 1 213 ? 16.058 7.774 -22.561 1.00 98.50 213 GLY A N 1
ATOM 1696 C CA . GLY A 1 213 ? 15.527 7.132 -23.761 1.00 98.50 213 GLY A CA 1
ATOM 1697 C C . GLY A 1 213 ? 15.343 8.107 -24.926 1.00 98.50 213 GLY A C 1
ATOM 1698 O O . GLY A 1 213 ? 15.800 7.826 -26.032 1.00 98.50 213 GLY A O 1
ATOM 1699 N N . GLU A 1 214 ? 14.761 9.286 -24.684 1.00 98.44 214 GLU A N 1
ATOM 1700 C CA . GLU A 1 214 ? 14.613 10.319 -25.723 1.00 98.44 214 GLU A CA 1
ATOM 1701 C C . GLU A 1 214 ? 15.967 10.863 -26.199 1.00 98.44 214 GLU A C 1
ATOM 1703 O O . GLU A 1 214 ? 16.197 10.994 -27.402 1.00 98.44 214 GLU A O 1
ATOM 1708 N N . ARG A 1 215 ? 16.920 11.101 -25.285 1.00 98.44 215 ARG A N 1
ATOM 1709 C CA . ARG A 1 215 ? 18.292 11.489 -25.667 1.00 98.44 215 ARG A CA 1
ATOM 1710 C C . ARG A 1 215 ? 18.958 10.429 -26.541 1.00 98.44 215 ARG A C 1
ATOM 1712 O O . ARG A 1 215 ? 19.594 10.762 -27.540 1.00 98.44 215 ARG A O 1
ATOM 1719 N N . PHE A 1 216 ? 18.808 9.157 -26.180 1.00 98.44 216 PHE A N 1
ATOM 1720 C CA . PHE A 1 216 ? 19.354 8.053 -26.961 1.00 98.44 216 PHE A CA 1
ATOM 1721 C C . PHE A 1 216 ? 18.718 7.989 -28.352 1.00 98.44 216 PHE A C 1
ATOM 1723 O O . PHE A 1 216 ? 19.428 7.874 -29.348 1.00 98.44 216 PHE A O 1
ATOM 1730 N N . LYS A 1 217 ? 17.395 8.151 -28.438 1.00 98.62 217 LYS A N 1
ATOM 1731 C CA . LYS A 1 217 ? 16.657 8.192 -29.704 1.00 98.62 217 LYS A CA 1
ATOM 1732 C C . LYS A 1 217 ? 17.150 9.308 -30.628 1.00 98.62 217 LYS A C 1
ATOM 1734 O O . LYS A 1 217 ? 17.365 9.056 -31.812 1.00 98.62 217 LYS A O 1
ATOM 1739 N N . LEU A 1 218 ? 17.396 10.506 -30.092 1.00 98.44 218 LEU A N 1
ATOM 1740 C CA . LEU A 1 218 ? 17.995 11.611 -30.850 1.00 98.44 218 LEU A CA 1
ATOM 1741 C C . LEU A 1 218 ? 19.390 11.245 -31.369 1.00 98.44 218 LEU A C 1
ATOM 1743 O O . LEU A 1 218 ? 19.668 11.421 -32.554 1.00 98.44 218 LEU A O 1
ATOM 1747 N N . LYS A 1 219 ? 20.243 10.658 -30.518 1.00 98.50 219 LYS A N 1
ATOM 1748 C CA . LYS A 1 219 ? 21.597 10.247 -30.913 1.00 98.50 219 LYS A CA 1
ATOM 1749 C C . LYS A 1 219 ? 21.594 9.177 -32.003 1.00 98.50 219 LYS A C 1
ATOM 1751 O O . LYS A 1 219 ? 22.408 9.238 -32.922 1.00 98.50 219 LYS A O 1
ATOM 1756 N N . VAL A 1 220 ? 20.674 8.216 -31.924 1.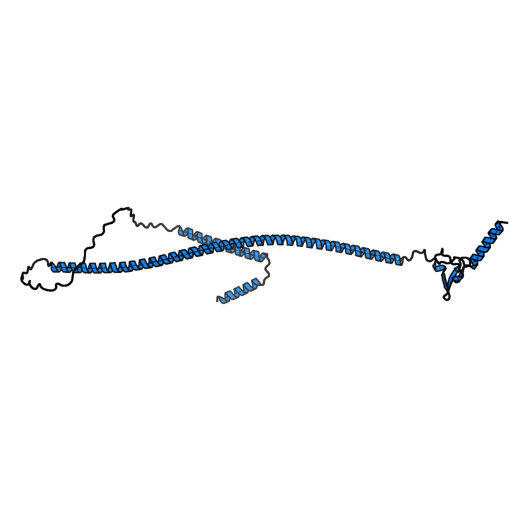00 98.50 220 VAL A N 1
ATOM 1757 C CA . VAL A 1 220 ? 20.477 7.208 -32.975 1.00 98.50 220 VAL A CA 1
ATOM 1758 C C . VAL A 1 220 ? 20.068 7.879 -34.287 1.00 98.50 220 VAL A C 1
ATOM 1760 O O . VAL A 1 220 ? 20.618 7.538 -35.333 1.00 98.50 220 VAL A O 1
ATOM 1763 N N . GLY A 1 221 ? 19.177 8.873 -34.243 1.00 98.12 221 GLY A N 1
ATOM 1764 C CA . GLY A 1 221 ? 18.817 9.680 -35.412 1.00 98.12 221 GLY A CA 1
ATOM 1765 C C . GLY A 1 221 ? 20.021 10.390 -36.041 1.00 98.12 221 GLY A C 1
ATOM 1766 O O . GLY A 1 221 ? 20.260 10.246 -37.237 1.00 98.12 221 GLY A O 1
ATOM 1767 N N . GLU A 1 222 ? 20.833 11.084 -35.237 1.00 98.25 222 GLU A N 1
ATOM 1768 C CA . GLU A 1 222 ? 22.060 11.754 -35.703 1.00 98.25 222 GLU A CA 1
ATOM 1769 C C . GLU A 1 222 ? 23.045 10.781 -36.363 1.00 98.25 222 GLU A C 1
ATOM 1771 O O . GLU A 1 222 ? 23.588 11.063 -37.432 1.00 98.25 222 GLU A O 1
ATOM 1776 N N . LEU A 1 223 ? 23.274 9.623 -35.733 1.00 98.31 223 LEU A N 1
ATOM 1777 C CA . LEU A 1 223 ? 24.167 8.594 -36.264 1.00 98.31 223 LEU A CA 1
ATOM 1778 C C . LEU A 1 223 ? 23.635 7.994 -37.567 1.00 98.31 223 LEU A C 1
ATOM 1780 O O . LEU A 1 223 ? 24.426 7.700 -38.460 1.00 98.31 223 LEU A O 1
ATOM 1784 N N . THR A 1 224 ? 22.316 7.849 -37.695 1.00 98.12 224 THR A N 1
ATOM 1785 C CA . THR A 1 224 ? 21.675 7.349 -38.920 1.00 98.12 224 THR A CA 1
ATOM 1786 C C . THR A 1 224 ? 21.924 8.311 -40.080 1.00 98.12 224 THR A C 1
ATOM 1788 O O . THR A 1 224 ? 22.440 7.894 -41.116 1.00 98.12 224 THR A O 1
ATOM 1791 N N . VAL A 1 225 ? 21.682 9.610 -39.872 1.00 98.50 225 VAL A N 1
ATOM 1792 C CA . VAL A 1 225 ? 21.952 10.653 -40.876 1.00 98.50 225 VAL A CA 1
ATOM 1793 C C . VAL A 1 225 ? 23.439 10.705 -41.239 1.00 98.50 225 VAL A C 1
ATOM 1795 O O . VAL A 1 225 ? 23.792 10.780 -42.415 1.00 98.50 225 VAL A O 1
ATOM 1798 N N . ALA A 1 226 ? 24.336 10.629 -40.251 1.00 97.50 226 ALA A N 1
ATOM 1799 C CA . ALA A 1 226 ? 25.776 10.607 -40.505 1.00 97.50 226 ALA A CA 1
ATOM 1800 C C . ALA A 1 226 ? 26.195 9.381 -41.336 1.00 97.50 226 ALA A C 1
ATOM 1802 O O . ALA A 1 226 ? 27.025 9.501 -42.239 1.00 97.50 226 ALA A O 1
ATOM 1803 N N . ASN A 1 227 ? 25.607 8.213 -41.063 1.00 97.50 227 ASN A N 1
ATOM 1804 C CA . ASN A 1 227 ? 25.881 6.992 -41.811 1.00 97.50 227 ASN A CA 1
ATOM 1805 C C . ASN A 1 227 ? 25.403 7.103 -43.270 1.00 97.50 227 ASN A C 1
ATOM 1807 O O . ASN A 1 227 ? 26.153 6.776 -44.187 1.00 97.50 227 ASN A O 1
ATOM 1811 N N . GLU A 1 228 ? 24.206 7.643 -43.505 1.00 97.62 228 GLU A N 1
ATOM 1812 C CA . GLU A 1 228 ? 23.693 7.909 -44.857 1.00 97.62 228 GLU A CA 1
ATOM 1813 C C . GLU A 1 228 ? 24.600 8.867 -45.642 1.00 97.62 228 GLU A C 1
ATOM 1815 O O . GLU A 1 228 ? 24.941 8.596 -46.794 1.00 97.62 228 GLU A O 1
ATOM 1820 N N . GLN A 1 229 ? 25.067 9.950 -45.013 1.00 97.19 229 GLN A N 1
ATOM 1821 C CA . GLN A 1 229 ? 26.005 10.891 -45.638 1.00 97.19 229 GLN A CA 1
ATOM 1822 C C . GLN A 1 229 ? 27.339 10.231 -46.008 1.00 97.19 229 GLN A C 1
ATOM 1824 O O . GLN A 1 229 ? 27.931 10.550 -47.042 1.00 97.19 229 GLN A O 1
ATOM 1829 N N . LEU A 1 230 ? 27.847 9.324 -45.168 1.00 97.19 230 LEU A N 1
ATOM 1830 C CA . LEU A 1 230 ? 29.070 8.577 -45.465 1.00 97.19 230 LEU A CA 1
ATOM 1831 C C . LEU A 1 230 ? 28.877 7.628 -46.648 1.00 97.19 230 LEU A C 1
ATOM 1833 O O . LEU A 1 230 ? 29.762 7.556 -47.502 1.00 97.19 230 LEU A O 1
ATOM 1837 N N . LEU A 1 231 ? 27.729 6.951 -46.727 1.00 96.38 231 LEU A N 1
ATOM 1838 C CA . LEU A 1 231 ? 27.381 6.102 -47.867 1.00 96.38 231 LEU A CA 1
ATOM 1839 C C . LEU A 1 231 ? 27.298 6.919 -49.162 1.00 96.38 231 LEU A C 1
ATOM 1841 O O . LEU A 1 231 ? 27.930 6.551 -50.150 1.00 96.38 231 LEU A O 1
ATOM 1845 N N . GLN A 1 232 ? 26.632 8.078 -49.138 1.00 95.50 232 GLN A N 1
ATOM 1846 C CA . GLN A 1 232 ? 26.572 8.988 -50.288 1.00 95.50 232 GLN A CA 1
ATOM 1847 C C . GLN A 1 232 ? 27.969 9.437 -50.738 1.00 95.50 232 GLN A C 1
ATOM 1849 O O . GLN A 1 232 ? 28.308 9.312 -51.914 1.00 95.50 232 GLN A O 1
ATOM 1854 N N . LYS A 1 233 ? 28.828 9.872 -49.807 1.00 94.69 233 LYS A N 1
ATOM 1855 C CA . LYS A 1 233 ? 30.222 10.245 -50.112 1.00 94.69 233 LYS A CA 1
ATOM 1856 C C . LYS A 1 233 ? 31.032 9.077 -50.675 1.00 94.69 233 LYS A C 1
ATOM 1858 O O . LYS A 1 233 ? 31.898 9.280 -51.527 1.00 94.69 233 LYS A O 1
ATOM 1863 N N . ALA A 1 234 ? 30.805 7.857 -50.190 1.00 92.06 234 ALA A N 1
ATOM 1864 C CA . ALA A 1 234 ? 31.467 6.667 -50.713 1.00 92.06 234 ALA A CA 1
ATOM 1865 C C . ALA A 1 234 ? 31.031 6.378 -52.158 1.00 92.06 234 ALA A C 1
ATOM 1867 O O . ALA A 1 234 ? 31.879 6.084 -53.002 1.00 92.06 234 ALA A O 1
ATOM 1868 N N . ASP A 1 235 ? 29.743 6.531 -52.464 1.00 92.56 235 ASP A N 1
ATOM 1869 C CA . ASP A 1 235 ? 29.215 6.381 -53.820 1.00 92.56 235 ASP A CA 1
ATOM 1870 C C . ASP A 1 235 ? 29.698 7.487 -54.762 1.00 92.56 235 ASP A C 1
ATOM 1872 O O . ASP A 1 235 ? 30.062 7.204 -55.903 1.00 92.56 235 ASP A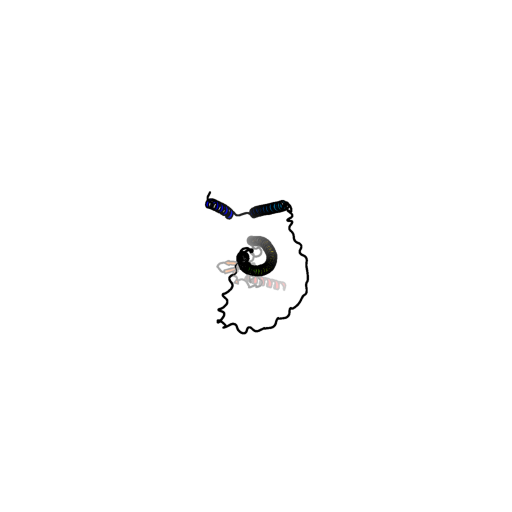 O 1
ATOM 1876 N N . GLU A 1 236 ? 29.785 8.734 -54.295 1.00 90.62 236 GLU A N 1
ATOM 1877 C CA . GLU A 1 236 ? 30.406 9.834 -55.043 1.00 90.62 236 GLU A CA 1
ATOM 1878 C C . GLU A 1 236 ? 31.870 9.530 -55.371 1.00 90.62 236 GLU A C 1
ATOM 1880 O O . GLU A 1 236 ? 32.289 9.692 -56.515 1.00 90.62 236 GLU A O 1
ATOM 1885 N N . ARG A 1 237 ? 32.646 9.013 -54.407 1.00 86.50 237 ARG A N 1
ATOM 1886 C CA . ARG A 1 237 ? 34.036 8.582 -54.637 1.00 86.50 237 ARG A CA 1
ATOM 1887 C C . ARG A 1 237 ? 34.135 7.428 -55.632 1.00 86.50 237 ARG A C 1
ATOM 1889 O O . ARG A 1 237 ? 35.068 7.409 -56.428 1.00 86.50 237 ARG A O 1
ATOM 1896 N N . ARG A 1 238 ? 33.189 6.482 -55.608 1.00 83.81 238 ARG A N 1
ATOM 1897 C CA . ARG A 1 238 ? 33.107 5.407 -56.612 1.00 83.81 238 ARG A CA 1
ATOM 1898 C C . ARG A 1 238 ? 32.820 5.974 -58.005 1.00 83.81 238 ARG A C 1
ATOM 1900 O O . ARG A 1 238 ? 33.478 5.576 -58.961 1.00 83.81 238 ARG A O 1
ATOM 1907 N N . LYS A 1 239 ? 31.882 6.924 -58.117 1.00 83.75 239 LYS A N 1
ATOM 1908 C CA . LYS A 1 239 ? 31.486 7.569 -59.385 1.00 83.75 239 LYS A CA 1
ATOM 1909 C C . LYS A 1 239 ? 32.548 8.514 -59.948 1.00 83.75 239 LYS A C 1
ATOM 1911 O O . LYS A 1 239 ? 32.689 8.590 -61.162 1.00 83.75 239 LYS A O 1
ATOM 1916 N N . ALA A 1 240 ? 33.305 9.202 -59.093 1.00 79.00 240 ALA A N 1
ATOM 1917 C CA . ALA A 1 240 ? 34.383 10.104 -59.504 1.00 79.00 240 ALA A CA 1
ATOM 1918 C C . ALA A 1 240 ? 35.541 9.379 -60.223 1.00 79.00 240 ALA A C 1
ATOM 1920 O O . ALA A 1 240 ? 36.389 10.035 -60.828 1.00 79.00 240 ALA A O 1
ATOM 1921 N N . GLY A 1 241 ? 35.562 8.040 -60.185 1.00 62.12 241 GLY A N 1
ATOM 1922 C CA . GLY A 1 241 ? 36.606 7.218 -60.781 1.00 62.12 241 GLY A CA 1
ATOM 1923 C C . GLY A 1 241 ? 37.965 7.412 -60.093 1.00 62.12 241 GLY A C 1
ATOM 1924 O O . GLY A 1 241 ? 38.166 8.343 -59.307 1.00 62.12 241 GLY A O 1
ATOM 1925 N N . PRO A 1 242 ? 38.945 6.534 -60.349 1.00 61.34 242 PRO A N 1
ATOM 1926 C CA . PRO A 1 242 ? 40.307 6.788 -59.912 1.00 61.34 242 PRO A CA 1
ATOM 1927 C C . PRO A 1 242 ? 40.801 8.045 -60.634 1.00 61.34 242 PRO A C 1
ATOM 1929 O O . PRO A 1 242 ? 40.987 8.031 -61.850 1.00 61.34 242 PRO A O 1
ATOM 1932 N N . SER A 1 243 ? 40.993 9.142 -59.892 1.00 57.19 243 SER A N 1
ATOM 1933 C CA . SER A 1 243 ? 41.588 10.378 -60.409 1.00 57.19 243 SER A CA 1
ATOM 1934 C C . SER A 1 243 ? 42.818 10.022 -61.251 1.00 57.19 243 SER A C 1
ATOM 1936 O O . SER A 1 243 ? 43.767 9.426 -60.734 1.00 57.19 243 SER A O 1
ATOM 1938 N N . GLY A 1 244 ? 42.744 10.301 -62.552 1.00 55.72 244 GLY A N 1
ATOM 1939 C CA . GLY A 1 244 ? 43.579 9.705 -63.592 1.00 55.72 244 GLY A CA 1
ATOM 1940 C C . GLY A 1 244 ? 45.070 9.984 -63.442 1.00 55.72 244 GLY A C 1
ATOM 1941 O O . GLY A 1 244 ? 45.603 10.899 -64.065 1.00 55.72 244 GLY A O 1
ATOM 1942 N N . ARG A 1 245 ? 45.762 9.172 -62.637 1.00 54.88 245 ARG A N 1
ATOM 1943 C CA . ARG A 1 245 ? 47.229 9.170 -62.553 1.00 54.88 245 ARG A CA 1
ATOM 1944 C C . ARG A 1 245 ? 47.896 7.792 -62.564 1.00 54.88 245 ARG A C 1
ATOM 1946 O O . ARG A 1 245 ? 49.121 7.767 -62.576 1.00 54.88 245 ARG A O 1
ATOM 1953 N N . ASP A 1 246 ? 47.157 6.680 -62.650 1.00 54.53 246 ASP A N 1
ATOM 1954 C CA . ASP A 1 246 ? 47.769 5.331 -62.682 1.00 54.53 246 ASP A CA 1
ATOM 1955 C C . ASP A 1 246 ? 47.357 4.443 -63.876 1.00 54.53 246 ASP A C 1
ATOM 1957 O O . ASP A 1 246 ? 47.657 3.256 -63.881 1.00 54.53 246 ASP A O 1
ATOM 1961 N N . THR A 1 247 ? 46.736 4.980 -64.935 1.00 51.94 247 THR A N 1
ATOM 1962 C CA . THR A 1 247 ? 46.452 4.180 -66.152 1.00 51.94 247 THR A CA 1
ATOM 1963 C C . THR A 1 247 ? 47.611 4.130 -67.147 1.00 51.94 247 THR A C 1
ATOM 1965 O O . THR A 1 247 ? 47.613 3.285 -68.033 1.00 51.94 247 THR A O 1
ATOM 1968 N N . ARG A 1 248 ? 48.673 4.934 -66.973 1.00 57.22 248 ARG A N 1
ATOM 1969 C CA . ARG A 1 248 ? 49.829 4.914 -67.893 1.00 57.22 248 ARG A CA 1
ATOM 1970 C C . ARG A 1 248 ? 50.635 3.609 -67.839 1.00 57.22 248 ARG A C 1
ATOM 1972 O O . ARG A 1 248 ? 51.565 3.440 -68.616 1.00 57.22 248 ARG A O 1
ATOM 1979 N N . TYR A 1 249 ? 50.372 2.729 -66.876 1.00 61.84 249 TYR A N 1
ATOM 1980 C CA . TYR A 1 249 ? 51.065 1.447 -66.761 1.00 61.84 249 TYR A CA 1
ATOM 1981 C C . TYR A 1 249 ? 50.448 0.367 -67.668 1.00 61.84 249 TYR A C 1
ATOM 1983 O O . TYR A 1 249 ? 51.200 -0.412 -68.250 1.00 61.84 249 TYR A O 1
ATOM 1991 N N . GLU A 1 250 ? 49.125 0.379 -67.862 1.00 63.06 250 GLU A N 1
ATOM 1992 C CA . GLU A 1 250 ? 48.403 -0.569 -68.732 1.00 63.06 250 GLU A CA 1
ATOM 1993 C C . GLU A 1 250 ? 48.756 -0.365 -70.221 1.00 63.06 250 GLU A C 1
ATOM 1995 O O . GLU A 1 250 ? 48.857 -1.332 -70.969 1.00 63.06 250 GLU A O 1
ATOM 2000 N N . ASP A 1 251 ? 49.085 0.863 -70.644 1.00 75.31 251 ASP A N 1
ATOM 2001 C CA . ASP A 1 251 ? 49.358 1.196 -72.057 1.00 75.31 251 ASP A CA 1
ATOM 2002 C C . ASP A 1 251 ? 50.599 0.505 -72.664 1.00 75.31 251 ASP A C 1
ATOM 2004 O O . ASP A 1 251 ? 50.773 0.481 -73.884 1.00 75.31 251 ASP A O 1
ATOM 2008 N N . TYR A 1 252 ? 51.502 -0.038 -71.839 1.00 83.56 252 TYR A N 1
ATOM 2009 C CA . TYR A 1 252 ? 52.748 -0.665 -72.306 1.00 83.56 252 TYR A CA 1
ATOM 2010 C C . TYR A 1 252 ? 52.722 -2.191 -72.269 1.00 83.56 252 TYR A C 1
ATOM 2012 O O . TYR A 1 252 ? 53.744 -2.801 -72.595 1.00 83.56 252 TYR A O 1
ATOM 2020 N N . TYR A 1 253 ? 51.590 -2.792 -71.897 1.00 86.94 253 TYR A N 1
ATOM 2021 C CA . TYR A 1 253 ? 51.386 -4.235 -71.828 1.00 86.94 253 TYR A CA 1
ATOM 2022 C C . TYR A 1 253 ? 50.224 -4.652 -72.721 1.00 86.94 253 TYR A C 1
ATOM 2024 O O . TYR A 1 253 ? 49.198 -3.988 -72.786 1.00 86.94 253 TYR A O 1
ATOM 2032 N N . ARG A 1 254 ? 50.386 -5.769 -73.425 1.00 90.19 254 ARG A N 1
ATOM 2033 C CA . ARG A 1 254 ? 49.283 -6.426 -74.127 1.00 90.19 254 ARG A CA 1
ATOM 2034 C C . ARG A 1 254 ? 49.483 -7.929 -74.111 1.00 90.19 254 ARG A C 1
ATOM 2036 O O . ARG A 1 254 ? 50.619 -8.403 -74.104 1.00 90.19 254 ARG A O 1
ATOM 2043 N N . VAL A 1 255 ? 48.387 -8.669 -74.167 1.00 89.00 255 VAL A N 1
ATOM 2044 C CA . VAL A 1 255 ? 48.409 -10.111 -74.412 1.00 89.00 255 VAL A CA 1
ATOM 2045 C C . VAL A 1 255 ? 47.969 -10.323 -75.854 1.00 89.00 255 VAL A C 1
ATOM 2047 O O . VAL A 1 255 ? 46.834 -10.016 -76.203 1.00 89.00 255 VAL A O 1
ATOM 2050 N N . ALA A 1 256 ? 48.885 -10.793 -76.697 1.00 87.44 256 ALA A N 1
ATOM 2051 C CA . ALA A 1 256 ? 48.592 -11.182 -78.074 1.00 87.44 256 ALA A CA 1
ATOM 2052 C C . ALA A 1 256 ? 48.906 -12.673 -78.210 1.00 87.44 256 ALA A C 1
ATOM 2054 O O . ALA A 1 256 ? 49.984 -13.104 -77.799 1.00 87.44 256 ALA A O 1
ATOM 2055 N N . ASP A 1 257 ? 47.943 -13.451 -78.707 1.00 88.19 257 ASP A N 1
ATOM 2056 C CA . ASP A 1 257 ? 48.056 -14.906 -78.883 1.00 88.19 257 ASP A CA 1
ATOM 2057 C C . ASP A 1 257 ? 48.462 -15.660 -77.601 1.00 88.19 257 ASP A C 1
ATOM 2059 O O . ASP A 1 257 ? 49.253 -16.599 -77.621 1.00 88.19 257 ASP A O 1
ATOM 2063 N N . GLY A 1 258 ? 47.957 -15.209 -76.446 1.00 91.50 258 GLY A N 1
ATOM 2064 C CA . GLY A 1 258 ? 48.269 -15.801 -75.139 1.00 91.50 258 GLY A CA 1
ATOM 2065 C C . GLY A 1 258 ? 49.672 -15.484 -74.605 1.00 91.50 258 GLY A C 1
ATOM 2066 O O . GLY A 1 258 ? 50.045 -15.981 -73.544 1.00 91.50 258 GLY A O 1
ATOM 2067 N N . VAL A 1 259 ? 50.447 -14.641 -75.295 1.00 91.62 259 VAL A N 1
ATOM 2068 C CA . VAL A 1 259 ? 51.795 -14.247 -74.873 1.00 91.62 259 VAL A CA 1
ATOM 2069 C C . VAL A 1 259 ? 51.804 -12.806 -74.367 1.00 91.62 259 VAL A C 1
ATOM 2071 O O . VAL A 1 259 ? 51.385 -11.877 -75.059 1.00 91.62 259 VAL A O 1
ATOM 2074 N N . GLU A 1 260 ? 52.344 -12.605 -73.161 1.00 93.19 260 GLU A N 1
ATOM 2075 C CA . GLU A 1 260 ? 52.573 -11.273 -72.595 1.00 93.19 260 GLU A CA 1
ATOM 2076 C C . GLU A 1 260 ? 53.653 -10.523 -73.389 1.00 93.19 260 GLU A C 1
ATOM 2078 O O . GLU A 1 260 ? 54.837 -10.894 -73.403 1.00 93.19 260 GLU A O 1
ATOM 2083 N N . GLN A 1 261 ? 53.245 -9.429 -74.028 1.00 95.69 261 GLN A N 1
ATOM 2084 C CA . GLN A 1 261 ? 54.109 -8.518 -74.762 1.00 95.69 261 GLN A CA 1
ATOM 2085 C C . GLN A 1 261 ? 54.188 -7.163 -74.055 1.00 95.69 261 GLN A C 1
ATOM 2087 O O . GLN A 1 261 ? 53.204 -6.654 -73.522 1.00 95.69 261 GLN A O 1
ATOM 2092 N N . LYS A 1 262 ? 55.374 -6.557 -74.095 1.00 95.19 262 LYS A N 1
ATOM 2093 C CA . LYS A 1 262 ? 55.652 -5.208 -73.607 1.00 95.19 262 LYS A CA 1
ATOM 2094 C C . LYS A 1 262 ? 56.146 -4.326 -74.752 1.00 95.19 262 LYS A C 1
ATOM 2096 O O . LYS A 1 262 ? 56.957 -4.766 -75.571 1.00 95.19 262 LYS A O 1
ATOM 2101 N N . LEU A 1 263 ? 55.691 -3.078 -74.805 1.00 95.88 263 LEU A N 1
ATOM 2102 C CA . LEU A 1 263 ? 56.140 -2.094 -75.791 1.00 95.88 263 LEU A CA 1
ATOM 2103 C C . LEU A 1 263 ? 57.536 -1.559 -75.430 1.00 95.88 263 LEU A C 1
ATOM 2105 O O . LEU A 1 263 ? 57.763 -1.014 -74.346 1.00 95.88 263 LEU A O 1
ATOM 2109 N N . CYS A 1 264 ? 58.497 -1.680 -76.344 1.00 96.56 264 CYS A N 1
ATOM 2110 C CA . CYS A 1 264 ? 59.825 -1.101 -76.163 1.00 96.56 264 CYS A CA 1
ATOM 2111 C C . CYS A 1 264 ? 59.814 0.395 -76.501 1.00 96.56 264 CYS A C 1
ATOM 2113 O O . CYS A 1 264 ? 59.830 0.744 -77.673 1.00 96.56 264 CYS A O 1
ATOM 2115 N N . ARG A 1 265 ? 59.958 1.287 -75.511 1.00 93.69 265 ARG A N 1
ATOM 2116 C CA . ARG A 1 265 ? 59.919 2.759 -75.721 1.00 93.69 265 ARG A CA 1
ATOM 2117 C C . ARG A 1 265 ? 61.051 3.366 -76.564 1.00 93.69 265 ARG A C 1
ATOM 2119 O O . ARG A 1 265 ? 61.202 4.582 -76.620 1.00 93.69 265 ARG A O 1
ATOM 2126 N N . LYS A 1 266 ? 61.960 2.542 -77.090 1.00 95.75 266 LYS A N 1
ATOM 2127 C CA . LYS A 1 266 ? 63.065 3.007 -77.940 1.00 95.75 266 LYS A CA 1
ATOM 2128 C C . LYS A 1 266 ? 62.847 2.706 -79.416 1.00 95.75 266 LYS A C 1
ATOM 2130 O O . LYS A 1 266 ? 63.412 3.415 -80.242 1.00 95.75 266 LYS A O 1
ATOM 2135 N N . CYS A 1 267 ? 62.129 1.631 -79.724 1.00 95.94 267 CYS A N 1
ATOM 2136 C CA . CYS A 1 267 ? 61.830 1.223 -81.096 1.00 95.94 267 CYS A CA 1
ATOM 2137 C C . CYS A 1 267 ? 60.327 1.112 -81.363 1.00 95.94 267 CYS A C 1
ATOM 2139 O O . CYS A 1 267 ? 59.961 0.773 -82.474 1.00 95.94 267 CYS A O 1
ATOM 2141 N N . ASP A 1 268 ? 59.497 1.345 -80.347 1.00 94.31 268 ASP A N 1
ATOM 2142 C CA . ASP A 1 268 ? 58.034 1.318 -80.383 1.00 94.31 268 ASP A CA 1
ATOM 2143 C C . ASP A 1 268 ? 57.441 0.015 -80.949 1.00 94.31 268 ASP A C 1
ATOM 2145 O O . ASP A 1 268 ? 56.335 -0.027 -81.474 1.00 94.31 268 ASP A O 1
ATOM 2149 N N . GLU A 1 269 ? 58.170 -1.089 -80.762 1.00 96.31 269 GLU A N 1
ATOM 2150 C CA . GLU A 1 269 ? 57.731 -2.444 -81.099 1.00 96.31 269 GLU A CA 1
ATOM 2151 C C . GLU A 1 269 ? 57.286 -3.197 -79.844 1.00 96.31 269 GLU A C 1
ATOM 2153 O O . GLU A 1 269 ? 57.948 -3.152 -78.797 1.00 96.31 269 GLU A O 1
ATOM 2158 N N . TRP A 1 270 ? 56.198 -3.948 -79.976 1.00 96.50 270 TRP A N 1
ATOM 2159 C CA . TRP A 1 270 ? 55.739 -4.904 -78.978 1.00 96.50 270 TRP A CA 1
ATOM 2160 C C . TRP A 1 270 ? 56.605 -6.156 -79.014 1.00 96.50 270 TRP A C 1
ATOM 2162 O O . TRP A 1 270 ? 56.733 -6.798 -80.055 1.00 96.50 270 TRP A O 1
ATOM 2172 N N . LYS A 1 271 ? 57.209 -6.508 -77.879 1.00 97.19 271 LYS A N 1
ATOM 2173 C CA . LYS A 1 271 ? 58.068 -7.690 -77.770 1.00 97.19 271 LYS A CA 1
ATOM 2174 C C . LYS A 1 271 ? 57.646 -8.547 -76.602 1.00 97.19 271 LYS A C 1
ATOM 2176 O O . LYS A 1 271 ? 57.170 -8.035 -75.595 1.00 97.19 271 LYS A O 1
ATOM 2181 N N . VAL A 1 272 ? 57.857 -9.848 -76.725 1.00 96.56 272 VAL A N 1
ATOM 2182 C CA . VAL A 1 272 ? 57.585 -10.790 -75.639 1.00 96.56 272 VAL A CA 1
ATOM 2183 C C . VAL A 1 272 ? 58.382 -10.426 -74.387 1.00 96.56 272 VAL A C 1
ATOM 2185 O O . VAL A 1 272 ? 59.478 -9.867 -74.460 1.00 96.56 272 VAL A O 1
ATOM 2188 N N . ARG A 1 273 ? 57.841 -10.753 -73.213 1.00 95.44 273 ARG A N 1
ATOM 2189 C CA . ARG A 1 273 ? 58.435 -10.415 -71.910 1.00 95.44 273 ARG A CA 1
ATOM 2190 C C . ARG A 1 273 ? 59.914 -10.810 -71.771 1.00 95.44 273 ARG A C 1
ATOM 2192 O O . ARG A 1 273 ? 60.698 -10.090 -71.150 1.00 95.44 273 ARG A O 1
ATOM 2199 N N . SER A 1 274 ? 60.311 -11.926 -72.382 1.00 96.00 274 SER A N 1
ATOM 2200 C CA . SER A 1 274 ? 61.685 -12.443 -72.388 1.00 96.00 274 SER A CA 1
ATOM 2201 C C . SER A 1 274 ? 62.680 -11.580 -73.180 1.00 96.00 274 SER A C 1
ATOM 2203 O O . SER A 1 274 ? 63.885 -11.688 -72.942 1.00 96.00 274 SER A O 1
ATOM 2205 N N . GLU A 1 275 ? 62.220 -10.677 -74.051 1.00 97.31 275 GLU A N 1
ATOM 2206 C CA . GLU A 1 275 ? 63.056 -9.734 -74.816 1.00 97.31 275 GLU A CA 1
ATOM 2207 C C . GLU A 1 275 ? 63.508 -8.515 -74.000 1.00 97.31 275 GLU A C 1
ATOM 2209 O O . GLU A 1 275 ? 64.253 -7.660 -74.488 1.00 97.31 275 GLU A O 1
ATOM 2214 N N . PHE A 1 276 ? 63.103 -8.424 -72.734 1.00 97.31 276 PHE A N 1
ATOM 2215 C CA . PHE A 1 276 ? 63.493 -7.359 -71.818 1.00 97.31 276 PHE A CA 1
ATOM 2216 C C . PHE A 1 276 ? 64.439 -7.891 -70.735 1.00 97.31 276 PHE A C 1
ATOM 2218 O O . PHE A 1 276 ? 64.416 -9.062 -70.360 1.00 97.31 276 PHE A O 1
ATOM 2225 N N . HIS A 1 277 ? 65.322 -7.029 -70.229 1.00 96.62 277 HIS A N 1
ATOM 2226 C CA . HIS A 1 277 ? 66.115 -7.359 -69.042 1.00 96.62 277 HIS A CA 1
ATOM 2227 C C . HIS A 1 277 ? 65.252 -7.220 -67.786 1.00 96.62 277 HIS A C 1
ATOM 2229 O O . HIS A 1 277 ? 64.435 -6.303 -67.719 1.00 96.62 277 HIS A O 1
ATOM 2235 N N . LYS A 1 278 ? 65.486 -8.054 -66.767 1.00 95.94 278 LYS A N 1
ATOM 2236 C CA . LYS A 1 278 ? 64.907 -7.844 -65.433 1.00 95.94 278 LYS A CA 1
ATOM 2237 C C . LYS A 1 278 ? 65.453 -6.536 -64.847 1.00 95.94 278 LYS A C 1
ATOM 2239 O O . LYS A 1 278 ? 66.658 -6.292 -64.913 1.00 95.94 278 LYS A O 1
ATOM 2244 N N . ASN A 1 279 ? 64.575 -5.691 -64.319 1.00 94.62 279 ASN A N 1
ATOM 2245 C CA . ASN A 1 279 ? 64.941 -4.456 -63.638 1.00 94.62 279 ASN A CA 1
ATOM 2246 C C . ASN A 1 279 ? 64.051 -4.252 -62.412 1.00 94.62 279 ASN A C 1
ATOM 2248 O O . ASN A 1 279 ? 62.927 -3.776 -62.540 1.00 94.62 279 ASN A O 1
ATOM 2252 N N . ALA A 1 280 ? 64.570 -4.591 -61.232 1.00 92.62 280 ALA A N 1
ATOM 2253 C CA . ALA A 1 280 ? 63.824 -4.506 -59.978 1.00 92.62 280 ALA A CA 1
ATOM 2254 C C . ALA A 1 280 ? 63.430 -3.068 -59.592 1.00 92.62 280 ALA A C 1
ATOM 2256 O O . ALA A 1 280 ? 62.546 -2.889 -58.765 1.00 92.62 280 ALA A O 1
ATOM 2257 N N . SER A 1 281 ? 64.052 -2.044 -60.193 1.00 88.88 281 SER A N 1
ATOM 2258 C CA . SER A 1 281 ? 63.673 -0.646 -59.954 1.00 88.88 281 SER A CA 1
ATOM 2259 C C . SER A 1 281 ? 62.444 -0.185 -60.744 1.00 88.88 281 SER A C 1
ATOM 2261 O O . SER A 1 281 ? 61.913 0.887 -60.463 1.00 88.88 281 SER A O 1
ATOM 2263 N N . CYS A 1 282 ? 61.975 -0.955 -61.733 1.00 89.50 282 CYS A N 1
ATOM 2264 C CA . CYS A 1 282 ? 60.729 -0.665 -62.444 1.00 89.50 282 CYS A CA 1
ATOM 2265 C C . CYS A 1 282 ? 59.541 -1.364 -61.758 1.00 89.50 282 CYS A C 1
ATOM 2267 O O . CYS A 1 282 ? 59.684 -2.499 -61.312 1.00 89.50 282 CYS A O 1
ATOM 2269 N N . LYS A 1 283 ? 58.358 -0.719 -61.736 1.00 84.81 283 LYS A N 1
ATOM 2270 C CA . LYS A 1 283 ? 57.102 -1.259 -61.150 1.00 84.81 283 LYS A CA 1
ATOM 2271 C C . LYS A 1 283 ? 56.742 -2.647 -61.706 1.00 84.81 283 LYS A C 1
ATOM 2273 O O . LYS A 1 283 ? 56.191 -3.472 -60.993 1.00 84.81 283 LYS A O 1
ATOM 2278 N N . ASP A 1 284 ? 57.112 -2.909 -62.958 1.00 87.94 284 ASP A N 1
ATOM 2279 C CA . ASP A 1 284 ? 56.885 -4.169 -63.675 1.00 87.94 284 ASP A CA 1
ATOM 2280 C C . ASP A 1 284 ? 58.016 -5.211 -63.562 1.00 87.94 284 ASP A C 1
ATOM 2282 O O . ASP A 1 284 ? 57.922 -6.312 -64.118 1.00 87.94 284 ASP A O 1
ATOM 2286 N N . GLY A 1 285 ? 59.127 -4.869 -62.910 1.00 93.62 285 GLY A N 1
ATOM 2287 C CA . GLY A 1 285 ? 60.307 -5.723 -62.835 1.00 93.62 285 GLY A CA 1
ATOM 2288 C C . GLY A 1 285 ? 61.069 -5.901 -64.159 1.00 93.62 285 GLY A C 1
ATOM 2289 O O . GLY A 1 285 ? 61.943 -6.770 -64.236 1.00 93.62 285 GLY A O 1
ATOM 2290 N N . LEU A 1 286 ? 60.787 -5.117 -65.208 1.00 96.00 286 LEU A N 1
ATOM 2291 C CA . LEU A 1 286 ? 61.405 -5.222 -66.537 1.00 96.00 286 LEU A CA 1
ATOM 2292 C C . LEU A 1 286 ? 61.935 -3.873 -67.034 1.00 96.00 286 LEU A C 1
ATOM 2294 O O . LEU A 1 286 ? 61.358 -2.815 -66.820 1.00 96.00 286 LEU A O 1
ATOM 2298 N N . ALA A 1 287 ? 63.024 -3.894 -67.796 1.00 95.50 287 ALA A N 1
ATOM 2299 C CA . ALA A 1 287 ? 63.577 -2.685 -68.395 1.00 95.50 287 ALA A CA 1
ATOM 2300 C C . ALA A 1 287 ? 62.571 -1.986 -69.334 1.00 95.50 287 ALA A C 1
ATOM 2302 O O . ALA A 1 287 ? 61.706 -2.618 -69.942 1.00 95.50 287 ALA A O 1
ATOM 2303 N N . THR A 1 288 ? 62.712 -0.669 -69.491 1.00 94.50 288 THR A N 1
ATOM 2304 C CA . THR A 1 288 ? 61.879 0.145 -70.395 1.00 94.50 288 THR A CA 1
ATOM 2305 C C . THR A 1 288 ? 62.184 -0.109 -71.879 1.00 94.50 288 THR A C 1
ATOM 2307 O O . THR A 1 288 ? 61.350 0.148 -72.744 1.00 94.50 288 THR A O 1
ATOM 2310 N N . TRP A 1 289 ? 63.392 -0.593 -72.193 1.00 97.00 289 TRP A N 1
ATOM 2311 C CA . TRP A 1 289 ? 63.857 -0.894 -73.551 1.00 97.00 289 TRP A CA 1
ATOM 2312 C C . TRP A 1 289 ? 64.186 -2.382 -73.685 1.00 97.00 289 TRP A C 1
ATOM 2314 O O . TRP A 1 289 ? 64.697 -2.991 -72.740 1.00 97.00 289 TRP A O 1
ATOM 2324 N N . CYS A 1 290 ? 63.959 -2.949 -74.870 1.00 97.69 290 CYS A N 1
ATOM 2325 C CA . CYS A 1 290 ? 64.336 -4.329 -75.165 1.00 97.69 290 CYS A CA 1
ATOM 2326 C C . CYS A 1 290 ? 65.861 -4.527 -75.125 1.00 97.69 290 CYS A C 1
ATOM 2328 O O . CYS A 1 290 ? 66.641 -3.575 -75.270 1.00 97.69 290 CYS A O 1
ATOM 2330 N N . LYS A 1 291 ? 66.290 -5.782 -74.967 1.00 97.81 291 LYS A N 1
ATOM 2331 C CA . LYS A 1 291 ? 67.697 -6.207 -74.930 1.00 97.81 291 LYS A CA 1
ATOM 2332 C C . LYS A 1 291 ? 68.494 -5.645 -76.109 1.00 97.81 291 LYS A C 1
ATOM 2334 O O . LYS A 1 291 ? 69.553 -5.052 -75.912 1.00 97.81 291 LYS A O 1
ATOM 2339 N N . LEU A 1 292 ? 67.943 -5.721 -77.324 1.00 97.25 292 LEU A N 1
ATOM 2340 C CA . LEU A 1 292 ? 68.584 -5.202 -78.538 1.00 97.25 292 LEU A CA 1
ATOM 2341 C C . LEU A 1 292 ? 68.822 -3.687 -78.478 1.00 97.25 292 LEU A C 1
ATOM 2343 O O . LEU A 1 292 ? 69.930 -3.218 -78.747 1.00 97.25 292 LEU A O 1
ATOM 2347 N N . CYS A 1 293 ? 67.803 -2.909 -78.099 1.00 97.56 293 CYS A N 1
ATOM 2348 C CA . CYS A 1 293 ? 67.922 -1.457 -77.958 1.00 97.56 293 CYS A CA 1
ATOM 2349 C C . CYS A 1 293 ? 68.933 -1.079 -76.870 1.00 97.56 293 CYS A C 1
ATOM 2351 O O . CYS A 1 293 ? 69.717 -0.148 -77.065 1.00 97.56 293 CYS A O 1
ATOM 2353 N N . LYS A 1 294 ? 68.960 -1.822 -75.758 1.00 95.94 294 LYS A N 1
ATOM 2354 C CA . LYS A 1 294 ? 69.902 -1.591 -74.659 1.00 95.94 294 LYS A CA 1
ATOM 2355 C C . LYS A 1 294 ? 71.347 -1.867 -75.085 1.00 95.94 294 LYS A C 1
ATOM 2357 O O . LYS A 1 294 ? 72.210 -1.021 -74.860 1.00 95.94 294 LYS A O 1
ATOM 2362 N N . THR A 1 295 ? 71.603 -2.972 -75.785 1.00 95.62 295 THR A N 1
ATOM 2363 C CA . THR A 1 295 ? 72.933 -3.302 -76.328 1.00 95.62 295 THR A CA 1
ATOM 2364 C C . THR A 1 295 ? 73.395 -2.282 -77.370 1.00 95.62 295 THR A C 1
ATOM 2366 O O . THR A 1 295 ? 74.531 -1.810 -77.307 1.00 95.62 295 THR A O 1
ATOM 2369 N N . LYS A 1 296 ? 72.511 -1.863 -78.290 1.00 95.81 296 LYS A N 1
ATOM 2370 C CA . LYS A 1 296 ? 72.812 -0.806 -79.275 1.00 95.81 296 LYS A CA 1
ATOM 2371 C C . LYS A 1 296 ? 73.173 0.516 -78.590 1.00 95.81 296 LYS A C 1
ATOM 2373 O O . LYS A 1 296 ? 74.150 1.158 -78.975 1.00 95.81 296 LYS A O 1
ATOM 2378 N N . ALA A 1 297 ? 72.418 0.914 -77.566 1.00 94.50 297 ALA A N 1
ATOM 2379 C CA . ALA A 1 297 ? 72.696 2.125 -76.796 1.00 94.50 297 ALA A CA 1
ATOM 2380 C C . ALA A 1 297 ? 74.030 2.032 -76.035 1.00 94.50 297 ALA A C 1
ATOM 2382 O O . ALA A 1 297 ? 74.823 2.974 -76.073 1.00 94.50 297 ALA A O 1
ATOM 2383 N N . ALA A 1 298 ? 74.319 0.885 -75.413 1.00 94.25 298 ALA A N 1
ATOM 2384 C CA . ALA A 1 298 ? 75.583 0.645 -74.722 1.00 94.25 298 ALA A CA 1
ATOM 2385 C C . ALA A 1 298 ? 76.784 0.703 -75.680 1.00 94.25 298 ALA A C 1
ATOM 2387 O O . ALA A 1 298 ? 77.778 1.356 -75.367 1.00 94.25 298 ALA A O 1
ATOM 2388 N N . ARG A 1 299 ? 76.682 0.094 -76.872 1.00 94.12 299 ARG A N 1
ATOM 2389 C CA . ARG A 1 299 ? 77.728 0.161 -77.908 1.00 94.12 299 ARG A CA 1
ATOM 2390 C C . ARG A 1 299 ? 77.978 1.599 -78.362 1.00 94.12 299 ARG A C 1
ATOM 2392 O O . ARG A 1 299 ? 79.127 2.028 -78.354 1.00 94.12 299 ARG A O 1
ATOM 2399 N N . LYS A 1 300 ? 76.919 2.358 -78.674 1.00 93.88 300 LYS A N 1
ATOM 2400 C CA . LYS A 1 300 ? 77.033 3.785 -79.035 1.00 93.88 300 LYS A CA 1
ATOM 2401 C C . LYS A 1 300 ? 77.686 4.606 -77.920 1.00 93.88 300 LYS A C 1
ATOM 2403 O O . LYS A 1 300 ? 78.512 5.466 -78.198 1.00 93.88 300 LYS A O 1
ATOM 2408 N N . SER A 1 301 ? 77.346 4.338 -76.657 1.00 92.62 301 SER A N 1
ATOM 2409 C CA . SER A 1 301 ? 77.967 5.018 -75.515 1.00 92.62 301 SER A CA 1
ATOM 2410 C C . SER A 1 301 ? 79.458 4.690 -75.390 1.00 92.62 301 SER A C 1
ATOM 2412 O O . SER A 1 301 ? 80.252 5.605 -75.194 1.00 92.62 301 SER A O 1
ATOM 2414 N N . ARG A 1 302 ? 79.860 3.422 -75.565 1.00 92.38 302 ARG A N 1
ATOM 2415 C CA . ARG A 1 302 ? 81.280 3.025 -75.567 1.00 92.38 302 ARG A CA 1
ATOM 2416 C C . ARG A 1 302 ? 82.053 3.694 -76.701 1.00 92.38 302 ARG A C 1
ATOM 2418 O O . ARG A 1 302 ? 83.098 4.262 -76.428 1.00 92.38 302 ARG A O 1
ATOM 2425 N N . GLN A 1 303 ? 81.498 3.707 -77.914 1.00 92.50 303 GLN A N 1
ATOM 2426 C CA . GLN A 1 303 ? 82.095 4.385 -79.072 1.00 92.50 303 GLN A CA 1
ATOM 2427 C C . GLN A 1 303 ? 82.304 5.883 -78.825 1.00 92.50 303 GLN A C 1
ATOM 2429 O O . GLN A 1 303 ? 83.358 6.416 -79.139 1.00 92.50 303 GLN A O 1
ATOM 2434 N N . ARG A 1 304 ? 81.327 6.562 -78.209 1.00 91.38 304 ARG A N 1
ATOM 2435 C CA . ARG A 1 304 ? 81.476 7.976 -77.827 1.00 91.38 304 ARG A CA 1
ATOM 2436 C C . ARG A 1 304 ? 82.564 8.194 -76.776 1.00 91.38 304 ARG A C 1
ATOM 2438 O O . ARG A 1 304 ? 83.206 9.229 -76.793 1.00 91.38 304 ARG A O 1
ATOM 2445 N N . ARG A 1 305 ? 82.762 7.244 -75.855 1.00 90.44 305 ARG A N 1
ATOM 2446 C CA . ARG A 1 305 ? 83.810 7.334 -74.824 1.00 90.44 305 ARG A CA 1
ATOM 2447 C C . ARG A 1 305 ? 85.203 7.026 -75.362 1.00 90.44 305 ARG A C 1
ATOM 2449 O O . ARG A 1 305 ? 86.154 7.577 -74.831 1.00 90.44 305 ARG A O 1
ATOM 2456 N N . THR A 1 306 ? 85.331 6.142 -76.352 1.00 90.31 306 THR A N 1
ATOM 2457 C CA . THR A 1 306 ? 86.615 5.888 -77.024 1.00 90.31 306 THR A CA 1
ATOM 2458 C C . THR A 1 306 ? 86.985 7.068 -77.914 1.00 90.31 306 THR A C 1
ATOM 2460 O O . THR A 1 306 ? 88.060 7.613 -77.748 1.00 90.31 306 THR A O 1
ATOM 2463 N N . ALA A 1 307 ? 86.046 7.565 -78.726 1.00 84.94 307 ALA A N 1
ATOM 2464 C CA . ALA A 1 307 ? 86.271 8.712 -79.612 1.00 84.94 307 ALA A CA 1
ATOM 2465 C C . ALA A 1 307 ? 86.498 10.057 -78.892 1.00 84.94 307 ALA A C 1
ATOM 2467 O O . ALA A 1 307 ? 86.826 11.033 -79.543 1.00 84.94 307 ALA A O 1
ATOM 2468 N N . ALA A 1 308 ? 86.252 10.135 -77.581 1.00 81.12 308 ALA A N 1
ATOM 2469 C CA . ALA A 1 308 ? 86.542 11.320 -76.769 1.00 81.12 308 ALA A CA 1
ATOM 2470 C C . ALA A 1 308 ? 87.870 11.208 -75.996 1.00 81.12 308 ALA A C 1
ATOM 2472 O O . ALA A 1 308 ? 88.210 12.116 -75.242 1.00 81.12 308 ALA A O 1
ATOM 2473 N N . LYS A 1 309 ? 88.552 10.059 -76.088 1.00 78.81 309 LYS A N 1
ATOM 2474 C CA . LYS A 1 309 ? 89.870 9.825 -75.484 1.00 78.81 309 LYS A CA 1
ATOM 2475 C C . LYS A 1 309 ? 91.013 9.949 -76.490 1.00 78.81 309 LYS A C 1
ATOM 2477 O O . LYS A 1 309 ? 92.138 10.157 -76.045 1.00 78.81 309 LYS A O 1
ATOM 2482 N N . ASP A 1 310 ? 90.703 9.785 -77.772 1.00 62.41 310 ASP A N 1
ATOM 2483 C CA . ASP A 1 310 ? 91.579 10.097 -78.902 1.00 62.41 310 ASP A CA 1
ATOM 2484 C C . ASP A 1 310 ? 91.440 11.586 -79.256 1.00 62.41 310 ASP A C 1
ATOM 2486 O O . ASP A 1 310 ? 92.469 12.209 -79.593 1.00 62.41 310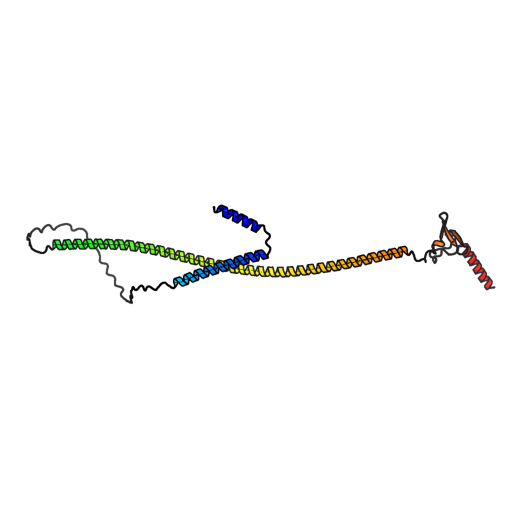 ASP A O 1
#